Protein AF-A0A6C0EE94-F1 (afdb_monomer)

Structure (mmCIF, N/CA/C/O backbone):
data_AF-A0A6C0EE94-F1
#
_entry.id   AF-A0A6C0EE94-F1
#
loop_
_atom_site.group_PDB
_atom_site.id
_atom_site.type_symbol
_atom_site.label_atom_id
_atom_site.label_alt_id
_atom_site.label_comp_id
_atom_site.label_asym_id
_atom_site.label_entity_id
_atom_site.label_seq_id
_atom_site.pdbx_PDB_ins_code
_atom_site.Cartn_x
_atom_site.Cartn_y
_atom_site.Cartn_z
_atom_site.occupancy
_atom_site.B_iso_or_equiv
_atom_site.auth_seq_id
_atom_site.auth_comp_id
_atom_site.auth_asym_id
_atom_site.auth_atom_id
_atom_site.pdbx_PDB_model_num
ATOM 1 N N . MET A 1 1 ? 21.819 -26.960 -8.363 1.00 36.34 1 MET A N 1
ATOM 2 C CA . MET A 1 1 ? 22.201 -25.695 -7.695 1.00 36.34 1 MET A CA 1
ATOM 3 C C . MET A 1 1 ? 21.672 -24.605 -8.604 1.00 36.34 1 MET A C 1
ATOM 5 O O . MET A 1 1 ? 22.414 -24.118 -9.446 1.00 36.34 1 MET A O 1
ATOM 9 N N . ASP A 1 2 ? 20.388 -24.279 -8.490 1.00 32.62 2 ASP A N 1
ATOM 10 C CA . ASP A 1 2 ? 19.739 -23.416 -9.479 1.00 32.62 2 ASP A CA 1
ATOM 11 C C . ASP A 1 2 ? 19.512 -22.056 -8.829 1.00 32.62 2 ASP A C 1
ATOM 13 O O . ASP A 1 2 ? 18.562 -21.833 -8.085 1.00 32.62 2 ASP A O 1
ATOM 17 N N . LYS A 1 3 ? 20.504 -21.185 -9.023 1.00 36.00 3 LYS A N 1
ATOM 18 C CA . LYS A 1 3 ? 20.486 -19.787 -8.596 1.00 36.00 3 LYS A CA 1
ATOM 19 C C . LYS A 1 3 ? 19.398 -19.034 -9.372 1.00 36.00 3 LYS A C 1
ATOM 21 O O . LYS A 1 3 ? 19.446 -19.025 -10.595 1.00 36.00 3 LYS A O 1
ATOM 26 N N . ASN A 1 4 ? 18.496 -18.373 -8.642 1.00 41.59 4 ASN A N 1
ATOM 27 C CA . ASN A 1 4 ? 17.818 -17.114 -8.989 1.00 41.59 4 ASN A CA 1
ATOM 28 C C . ASN A 1 4 ? 17.565 -16.867 -10.491 1.00 41.59 4 ASN A C 1
ATOM 30 O O . ASN A 1 4 ? 18.260 -16.058 -11.103 1.00 41.59 4 ASN A O 1
ATOM 34 N N . ILE A 1 5 ? 16.570 -17.534 -11.083 1.00 46.50 5 ILE A N 1
ATOM 35 C CA . ILE A 1 5 ? 16.180 -17.277 -12.485 1.00 46.50 5 ILE A CA 1
ATOM 36 C C . ILE A 1 5 ? 15.261 -16.046 -12.606 1.00 46.50 5 ILE A C 1
ATOM 38 O O . ILE A 1 5 ? 15.169 -15.452 -13.677 1.00 46.50 5 ILE A O 1
ATOM 42 N N . TYR A 1 6 ? 14.663 -15.584 -11.507 1.00 49.03 6 TYR A N 1
ATOM 43 C CA . TYR A 1 6 ? 13.920 -14.329 -11.485 1.00 49.03 6 TYR A CA 1
ATOM 44 C C . TYR A 1 6 ? 14.776 -13.238 -10.849 1.00 49.03 6 TYR A C 1
ATOM 46 O O . TYR A 1 6 ? 15.299 -13.402 -9.744 1.00 49.03 6 TYR A O 1
ATOM 54 N N . ASN A 1 7 ? 14.924 -12.121 -11.563 1.00 63.25 7 ASN A N 1
ATOM 55 C CA . ASN A 1 7 ? 15.313 -10.854 -10.951 1.00 63.25 7 ASN A CA 1
ATOM 56 C C . ASN A 1 7 ? 14.389 -10.648 -9.738 1.00 63.25 7 ASN A C 1
ATOM 58 O O . ASN A 1 7 ? 13.209 -10.985 -9.835 1.00 63.25 7 ASN A O 1
ATOM 62 N N . ASP A 1 8 ? 14.893 -10.139 -8.617 1.00 71.62 8 ASP A N 1
ATOM 63 C CA . ASP A 1 8 ? 14.218 -10.137 -7.302 1.00 71.62 8 ASP A CA 1
ATOM 64 C C . ASP A 1 8 ? 12.895 -9.337 -7.212 1.00 71.62 8 ASP A C 1
ATOM 66 O O . ASP A 1 8 ? 12.410 -9.079 -6.111 1.00 71.62 8 ASP A O 1
ATOM 70 N N . GLY A 1 9 ? 12.339 -8.932 -8.361 1.00 79.19 9 GLY A N 1
ATOM 71 C CA . GLY A 1 9 ? 11.066 -8.245 -8.538 1.00 79.19 9 GLY A CA 1
ATOM 72 C C . GLY A 1 9 ? 11.046 -6.838 -7.951 1.00 79.19 9 GLY A C 1
ATOM 73 O O . GLY A 1 9 ? 10.003 -6.180 -7.978 1.00 79.19 9 GLY A O 1
ATOM 74 N N . ARG A 1 10 ? 12.177 -6.336 -7.443 1.00 89.31 10 ARG A N 1
ATOM 75 C CA . ARG A 1 10 ? 12.248 -5.036 -6.781 1.00 89.31 10 ARG A CA 1
ATOM 76 C C . ARG A 1 10 ? 12.236 -3.897 -7.791 1.00 89.31 10 ARG A C 1
ATOM 78 O O . ARG A 1 10 ? 12.960 -3.914 -8.785 1.00 89.31 10 ARG A O 1
ATOM 85 N N . LYS A 1 11 ? 11.437 -2.866 -7.497 1.00 86.94 11 LYS A N 1
ATOM 86 C CA . LYS A 1 11 ? 11.443 -1.608 -8.260 1.00 86.94 11 LYS A CA 1
ATOM 87 C C . LYS A 1 11 ? 12.706 -0.801 -7.941 1.00 86.94 11 LYS A C 1
ATOM 89 O O . LYS A 1 11 ? 13.341 -0.268 -8.842 1.00 86.94 11 LYS A O 1
ATOM 94 N N . ILE A 1 12 ? 13.117 -0.765 -6.672 1.00 91.56 12 ILE A N 1
ATOM 95 C CA . ILE A 1 12 ? 14.312 -0.053 -6.196 1.00 91.56 12 ILE A CA 1
ATOM 96 C C . ILE A 1 12 ? 15.198 -0.951 -5.313 1.00 91.56 12 ILE A C 1
ATOM 98 O O . ILE A 1 12 ? 14.714 -1.934 -4.750 1.00 91.56 12 ILE A O 1
ATOM 102 N N . PRO A 1 13 ? 16.500 -0.637 -5.150 1.00 91.69 13 PRO A N 1
ATOM 103 C CA . PRO A 1 13 ? 17.377 -1.384 -4.251 1.00 91.69 13 PRO A CA 1
ATOM 104 C C . PRO A 1 13 ? 16.856 -1.405 -2.807 1.00 91.69 13 PRO A C 1
ATOM 106 O O . PRO A 1 13 ? 16.398 -0.385 -2.292 1.00 91.69 13 PRO A O 1
ATOM 109 N N . SER A 1 14 ? 17.020 -2.538 -2.117 1.00 92.38 14 SER A N 1
ATOM 110 C CA . SER A 1 14 ? 16.501 -2.763 -0.755 1.00 92.38 14 SER A CA 1
ATOM 111 C C . SER A 1 14 ? 16.941 -1.719 0.279 1.00 92.38 14 SER A C 1
ATOM 113 O O . SER A 1 14 ? 16.203 -1.411 1.212 1.00 92.38 14 SER A O 1
ATOM 115 N N . CYS A 1 15 ? 18.120 -1.112 0.112 1.00 92.12 15 CYS A N 1
ATOM 116 C CA . CYS A 1 15 ? 18.618 -0.073 1.015 1.00 92.12 15 CYS A CA 1
ATOM 117 C C . CYS A 1 15 ? 17.820 1.245 0.956 1.00 92.12 15 CYS A C 1
ATOM 119 O O . CYS A 1 15 ? 17.883 2.030 1.911 1.00 92.12 15 CYS A O 1
ATOM 121 N N . TYR A 1 16 ? 17.077 1.478 -0.129 1.00 94.31 16 TYR A N 1
ATOM 122 C CA . TYR A 1 16 ? 16.203 2.636 -0.332 1.00 94.31 16 TYR A CA 1
ATOM 123 C C . TYR A 1 16 ? 14.718 2.305 -0.173 1.00 94.31 16 TYR A C 1
ATOM 125 O O . TYR A 1 16 ? 13.909 3.223 -0.136 1.00 94.31 16 TYR A O 1
ATOM 133 N N . GLU A 1 17 ? 14.379 1.024 -0.060 1.00 94.88 17 GLU A N 1
AT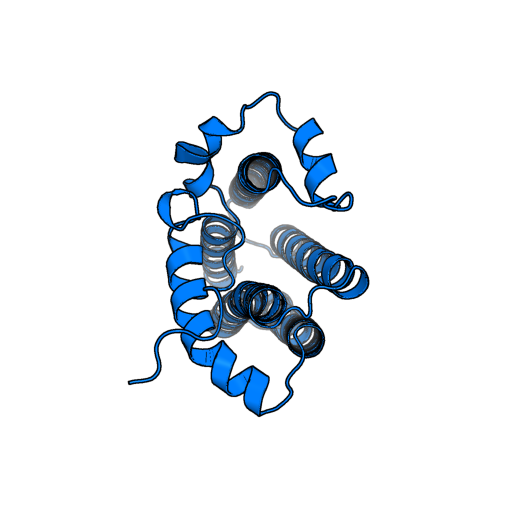OM 134 C CA . GLU A 1 17 ? 13.011 0.559 0.139 1.00 94.88 17 GLU A CA 1
ATOM 135 C C . GLU A 1 17 ? 12.569 0.729 1.598 1.00 94.88 17 GLU A C 1
ATOM 137 O O . GLU A 1 17 ? 13.398 0.741 2.524 1.00 94.88 17 GLU A O 1
ATOM 142 N N . ASN A 1 18 ? 11.261 0.852 1.817 1.00 96.56 18 ASN A N 1
ATOM 143 C CA . ASN A 1 18 ? 10.702 0.868 3.161 1.00 96.56 18 ASN A CA 1
ATOM 144 C C . ASN A 1 18 ? 11.092 -0.420 3.929 1.00 96.56 18 ASN A C 1
ATOM 146 O O . ASN A 1 18 ? 11.116 -1.513 3.356 1.00 96.56 18 ASN A O 1
ATOM 150 N N . PRO A 1 19 ? 11.430 -0.340 5.230 1.00 95.69 19 PRO A N 1
ATOM 151 C CA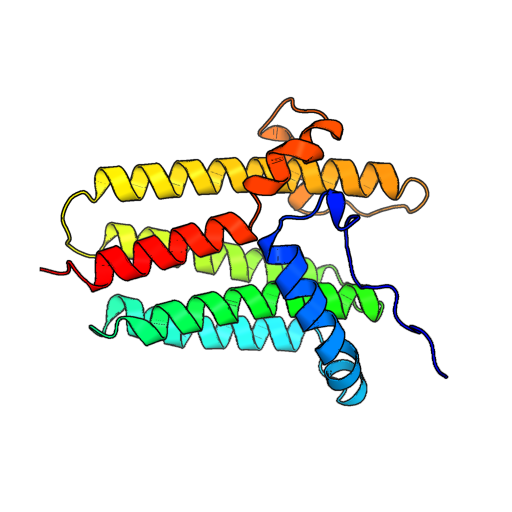 . PRO A 1 19 ? 11.822 -1.521 6.003 1.00 95.69 19 PRO A CA 1
ATOM 152 C C . PRO A 1 19 ? 10.757 -2.622 6.073 1.00 95.69 19 PRO A C 1
ATOM 154 O O . PRO A 1 19 ? 11.111 -3.798 6.092 1.00 95.69 19 PRO A O 1
ATOM 157 N N . ILE A 1 20 ? 9.475 -2.258 6.116 1.00 95.81 20 ILE A N 1
ATOM 158 C CA . ILE A 1 20 ? 8.363 -3.214 6.161 1.00 95.81 20 ILE A CA 1
ATOM 159 C C . ILE A 1 20 ? 8.205 -3.858 4.784 1.00 95.81 20 ILE A C 1
ATOM 161 O O . ILE A 1 20 ? 8.171 -5.083 4.687 1.00 95.81 20 ILE A O 1
ATOM 165 N N . ASP A 1 21 ? 8.249 -3.057 3.722 1.00 95.38 21 ASP A N 1
ATOM 166 C CA . ASP A 1 21 ? 8.104 -3.540 2.342 1.00 95.38 21 ASP A CA 1
ATOM 167 C C . ASP A 1 21 ? 9.251 -4.477 1.973 1.00 95.38 21 ASP A C 1
ATOM 169 O O . ASP A 1 21 ? 9.037 -5.507 1.342 1.00 95.38 21 ASP A O 1
ATOM 173 N N . ASN A 1 22 ? 10.464 -4.215 2.469 1.00 94.62 22 ASN A N 1
ATOM 174 C CA . ASN A 1 22 ? 11.590 -5.140 2.350 1.00 94.62 22 ASN A CA 1
ATOM 175 C C . ASN A 1 22 ? 11.258 -6.549 2.859 1.00 94.62 22 ASN A C 1
ATOM 177 O O . ASN A 1 22 ? 11.539 -7.524 2.161 1.00 94.62 22 ASN A O 1
ATOM 181 N N . ILE A 1 23 ? 10.656 -6.650 4.045 1.00 94.50 23 ILE A N 1
ATOM 182 C CA . ILE A 1 23 ? 10.275 -7.930 4.656 1.00 94.50 23 ILE A CA 1
ATOM 183 C C . ILE A 1 23 ? 9.174 -8.601 3.822 1.00 94.50 23 ILE A C 1
ATOM 185 O O . ILE A 1 23 ? 9.248 -9.801 3.540 1.00 94.50 23 ILE A O 1
ATOM 189 N N . LEU A 1 24 ? 8.167 -7.835 3.393 1.00 94.94 24 LEU A N 1
ATOM 190 C CA . LEU A 1 24 ? 7.046 -8.354 2.606 1.00 94.94 24 LEU A CA 1
ATOM 191 C C . LEU A 1 24 ? 7.478 -8.813 1.210 1.00 94.94 24 LEU A C 1
ATOM 193 O O . LEU A 1 24 ? 7.022 -9.857 0.745 1.00 94.94 24 LEU A O 1
ATOM 197 N N . ILE A 1 25 ? 8.394 -8.100 0.556 1.00 93.19 25 ILE A N 1
ATOM 198 C CA . ILE A 1 25 ? 8.958 -8.472 -0.747 1.00 93.19 25 ILE A CA 1
ATOM 199 C C . ILE A 1 25 ? 9.808 -9.739 -0.623 1.00 93.19 25 ILE A C 1
ATOM 201 O O . ILE A 1 25 ? 9.696 -10.637 -1.454 1.00 93.19 25 ILE A O 1
ATOM 205 N N . GLU A 1 26 ? 10.624 -9.874 0.424 1.00 92.00 26 GLU A N 1
ATOM 206 C CA . GLU A 1 26 ? 11.382 -11.109 0.669 1.00 92.00 26 GLU A CA 1
ATOM 207 C C . GLU A 1 26 ? 10.468 -12.322 0.850 1.00 92.00 26 GLU A C 1
ATOM 209 O O . GLU A 1 26 ? 10.764 -13.412 0.352 1.00 92.00 26 GLU A O 1
ATOM 214 N N . PHE A 1 27 ? 9.338 -12.140 1.531 1.00 91.62 27 PHE A N 1
ATOM 215 C CA . PHE A 1 27 ? 8.329 -13.183 1.649 1.00 91.62 27 PHE A CA 1
ATOM 216 C C . PHE A 1 27 ? 7.614 -13.441 0.311 1.00 91.62 27 PHE A C 1
ATOM 218 O O . PHE A 1 27 ? 7.454 -14.596 -0.087 1.00 91.62 27 PHE A O 1
ATOM 225 N N . SER A 1 28 ? 7.276 -12.388 -0.436 1.00 91.69 28 SER A N 1
ATOM 226 C CA . SER A 1 28 ? 6.647 -12.468 -1.763 1.00 91.69 28 SER A CA 1
ATOM 227 C C . SER A 1 28 ? 7.515 -13.208 -2.779 1.00 91.69 28 SER A C 1
ATOM 229 O O . SER A 1 28 ? 7.019 -14.035 -3.547 1.00 91.69 28 SER A O 1
ATOM 231 N N . ASN A 1 29 ? 8.830 -12.997 -2.739 1.00 89.69 29 ASN A N 1
ATOM 232 C CA . ASN A 1 29 ? 9.794 -13.688 -3.590 1.00 89.69 29 ASN A CA 1
ATOM 233 C C . ASN A 1 29 ? 9.756 -15.209 -3.397 1.00 89.69 29 ASN A C 1
ATOM 235 O O . ASN A 1 29 ? 9.834 -15.952 -4.371 1.00 89.69 29 ASN A O 1
ATOM 239 N N . LYS A 1 30 ? 9.533 -15.693 -2.168 1.00 90.12 30 LYS A N 1
ATOM 240 C CA . LYS A 1 30 ? 9.387 -17.136 -1.899 1.00 90.12 30 LYS A CA 1
ATOM 241 C C . LYS A 1 30 ? 8.118 -17.728 -2.516 1.00 90.12 30 LYS A C 1
ATOM 243 O O . LYS A 1 30 ? 8.098 -18.909 -2.849 1.00 90.12 30 LYS A O 1
ATOM 248 N N . LEU A 1 31 ? 7.062 -16.926 -2.655 1.00 91.19 31 LEU A N 1
ATOM 249 C CA . LEU A 1 31 ? 5.784 -17.354 -3.232 1.00 91.19 31 LEU A CA 1
ATOM 250 C C . LEU A 1 31 ? 5.736 -17.203 -4.753 1.00 91.19 31 LEU A C 1
ATOM 252 O O . LEU A 1 31 ? 4.991 -17.926 -5.409 1.00 91.19 31 LEU A O 1
ATOM 256 N N . THR A 1 32 ? 6.538 -16.304 -5.317 1.00 89.25 32 THR A N 1
ATOM 257 C CA . THR A 1 32 ? 6.525 -15.948 -6.744 1.00 89.25 32 THR A CA 1
ATOM 258 C C . THR A 1 32 ? 6.676 -17.179 -7.645 1.00 89.25 32 THR A C 1
ATOM 260 O O . THR A 1 32 ? 5.850 -17.393 -8.531 1.00 89.25 32 THR A O 1
ATOM 263 N N . ASP A 1 33 ? 7.641 -18.058 -7.356 1.00 87.56 33 ASP A N 1
ATOM 264 C CA . ASP A 1 33 ? 7.848 -19.306 -8.104 1.00 87.56 33 ASP A CA 1
ATOM 265 C C . ASP A 1 33 ? 6.618 -20.217 -8.088 1.00 87.56 33 ASP A C 1
ATOM 267 O O . ASP A 1 33 ? 6.263 -20.825 -9.101 1.00 87.56 33 ASP A O 1
ATOM 271 N N . PHE A 1 34 ? 5.980 -20.343 -6.924 1.00 91.94 34 PHE A N 1
ATOM 272 C CA . PHE A 1 34 ? 4.788 -21.164 -6.760 1.00 91.94 34 PHE A CA 1
ATOM 273 C C . PHE A 1 34 ? 3.617 -20.582 -7.556 1.00 91.94 34 PHE A C 1
ATOM 275 O O . PHE A 1 34 ? 2.950 -21.314 -8.286 1.00 91.94 34 PHE A O 1
ATOM 282 N N . LEU A 1 35 ? 3.390 -19.272 -7.468 1.00 93.75 35 LEU A N 1
ATOM 283 C CA . LEU A 1 35 ? 2.302 -18.589 -8.170 1.00 93.75 35 LEU A CA 1
ATOM 284 C C . LEU A 1 35 ? 2.478 -18.673 -9.688 1.00 93.75 35 LEU A C 1
ATOM 286 O O . LEU A 1 35 ? 1.545 -19.057 -10.396 1.00 93.75 35 LEU A O 1
ATOM 290 N N . TYR A 1 36 ? 3.692 -18.415 -10.174 1.00 91.81 36 TYR A N 1
ATOM 291 C CA . TYR A 1 36 ? 4.011 -18.475 -11.596 1.00 91.81 36 TYR A CA 1
ATOM 292 C C . TYR A 1 36 ? 3.848 -19.891 -12.166 1.00 91.81 36 TYR A C 1
ATOM 294 O O . TYR A 1 36 ? 3.203 -20.072 -13.200 1.00 91.81 36 TYR A O 1
ATOM 302 N N . LYS A 1 37 ? 4.341 -20.925 -11.464 1.00 92.38 37 LYS A N 1
ATOM 303 C CA . LYS A 1 37 ? 4.161 -22.336 -11.870 1.00 92.38 37 LYS A CA 1
ATOM 304 C C . LYS A 1 37 ? 2.689 -22.739 -11.960 1.00 92.38 37 LYS A C 1
ATOM 306 O 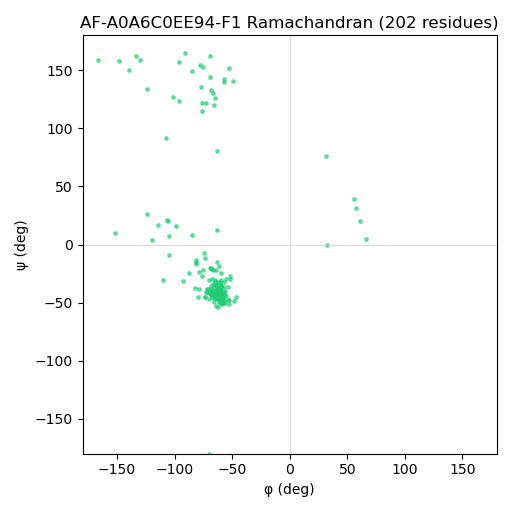O . LYS A 1 37 ? 2.322 -23.504 -12.849 1.00 92.38 37 LYS A O 1
ATOM 311 N N . ASN A 1 38 ? 1.849 -22.200 -11.078 1.00 95.06 38 ASN A N 1
ATOM 312 C CA . ASN A 1 38 ? 0.403 -22.424 -11.086 1.00 95.06 38 ASN A CA 1
ATOM 313 C C . ASN A 1 38 ? -0.361 -21.479 -12.032 1.00 95.06 38 ASN A C 1
ATOM 315 O O . ASN A 1 38 ? -1.589 -21.495 -12.037 1.00 95.06 38 ASN A O 1
ATOM 319 N N . LYS A 1 39 ? 0.340 -20.683 -12.856 1.00 93.81 39 LYS A N 1
ATOM 320 C CA . LYS A 1 39 ? -0.240 -19.740 -13.828 1.00 93.81 39 LYS A CA 1
ATOM 321 C C . LYS A 1 39 ? -1.179 -18.707 -13.191 1.00 93.81 39 LYS A C 1
ATOM 323 O O . LYS A 1 39 ? -2.128 -18.252 -13.827 1.00 93.81 39 LYS A O 1
ATOM 328 N N . ILE A 1 40 ? -0.913 -18.331 -11.942 1.00 94.69 40 ILE A N 1
ATOM 329 C CA . ILE A 1 40 ? -1.626 -17.243 -11.271 1.00 94.69 40 ILE A CA 1
ATOM 330 C C . ILE A 1 40 ? -1.078 -15.926 -11.821 1.00 94.69 40 ILE A C 1
ATOM 332 O O . ILE A 1 40 ? 0.121 -15.682 -11.751 1.00 94.69 40 ILE A O 1
ATOM 336 N N . SER A 1 41 ? -1.948 -15.090 -12.387 1.00 94.88 41 SER A N 1
ATOM 337 C CA . SER A 1 41 ? -1.569 -13.768 -12.900 1.00 94.88 41 SER A CA 1
ATOM 338 C C . SER A 1 41 ? -1.568 -12.703 -11.793 1.00 94.88 41 SER A C 1
ATOM 340 O O . SER A 1 41 ? -2.447 -12.773 -10.931 1.00 94.88 41 SER A O 1
ATOM 342 N N . PRO A 1 42 ? -0.719 -11.662 -11.871 1.00 94.56 42 PRO A N 1
ATOM 343 C CA . PRO A 1 42 ? -0.758 -10.499 -10.981 1.00 94.56 42 PRO A CA 1
ATOM 344 C C . PRO A 1 42 ? -2.160 -9.900 -10.835 1.00 94.56 42 PRO A C 1
ATOM 346 O O . PRO A 1 42 ? -2.673 -9.802 -9.730 1.00 94.56 42 PRO A O 1
ATOM 349 N N . ASN A 1 43 ? -2.855 -9.662 -11.952 1.00 95.50 43 ASN A N 1
ATOM 350 C CA . ASN A 1 43 ? -4.206 -9.088 -11.940 1.00 95.50 43 ASN A CA 1
ATOM 351 C C . ASN A 1 43 ? -5.221 -9.944 -11.161 1.00 95.50 43 ASN A C 1
ATOM 353 O O . ASN A 1 43 ? -6.162 -9.412 -10.581 1.00 95.50 43 ASN A O 1
ATOM 357 N N . LEU A 1 44 ? -5.049 -11.273 -11.131 1.00 96.06 44 LEU A N 1
ATOM 358 C CA . LEU A 1 44 ? -5.913 -12.153 -10.337 1.00 96.06 44 LEU A CA 1
ATOM 359 C C . LEU A 1 44 ? -5.689 -11.924 -8.839 1.00 96.06 44 LEU A C 1
ATOM 361 O O . LEU A 1 44 ? -6.650 -11.932 -8.077 1.00 96.06 44 LEU A O 1
ATOM 365 N N . ILE A 1 45 ? -4.444 -11.691 -8.421 1.00 96.62 45 ILE A N 1
ATOM 366 C CA . ILE A 1 45 ? -4.115 -11.349 -7.036 1.00 96.62 45 ILE A CA 1
ATOM 367 C C . ILE A 1 45 ? -4.759 -10.002 -6.679 1.00 96.62 45 ILE A C 1
ATOM 369 O O . ILE A 1 45 ? -5.467 -9.936 -5.676 1.00 96.62 45 ILE A O 1
ATOM 373 N N . THR A 1 46 ? -4.651 -8.984 -7.536 1.00 95.31 46 THR A N 1
ATOM 374 C CA . THR A 1 46 ? -5.309 -7.680 -7.333 1.00 95.31 46 THR A CA 1
ATOM 375 C C . THR A 1 46 ? -6.841 -7.801 -7.266 1.00 95.31 46 THR A C 1
ATOM 377 O O . THR A 1 46 ? -7.492 -7.189 -6.419 1.00 95.31 46 THR A O 1
ATOM 380 N N . ILE A 1 47 ? -7.460 -8.660 -8.087 1.00 96.25 47 ILE A N 1
ATOM 381 C CA . ILE A 1 47 ? -8.908 -8.936 -8.018 1.00 96.25 47 ILE A CA 1
ATOM 382 C C . ILE A 1 47 ? -9.284 -9.630 -6.702 1.00 96.25 47 ILE A C 1
ATOM 384 O O . ILE A 1 47 ? -10.267 -9.256 -6.063 1.00 96.25 47 ILE A O 1
ATOM 388 N N . LEU A 1 48 ? -8.514 -10.629 -6.263 1.00 96.94 48 LEU A N 1
ATOM 389 C CA . LEU A 1 48 ? -8.746 -11.296 -4.978 1.00 96.94 48 LEU A CA 1
ATOM 390 C C . LEU A 1 48 ? -8.582 -10.321 -3.802 1.00 96.94 48 LEU A C 1
ATOM 392 O O . LEU A 1 48 ? -9.343 -10.397 -2.838 1.00 96.94 48 LEU A O 1
ATOM 396 N N . ARG A 1 49 ? -7.648 -9.372 -3.910 1.00 94.94 49 ARG A N 1
ATOM 397 C CA . ARG A 1 49 ? -7.447 -8.266 -2.965 1.00 94.94 49 ARG A CA 1
ATOM 398 C C . ARG A 1 49 ? -8.682 -7.355 -2.901 1.00 94.94 49 ARG A C 1
ATOM 400 O O . ARG A 1 49 ? -9.143 -7.026 -1.807 1.00 94.94 49 ARG A O 1
ATOM 407 N N . LEU A 1 50 ? -9.294 -7.034 -4.043 1.00 96.25 50 LEU A N 1
ATOM 408 C CA . LEU A 1 50 ? -10.573 -6.311 -4.101 1.00 96.25 50 LEU A CA 1
ATOM 409 C C . LEU A 1 50 ? -11.740 -7.110 -3.502 1.00 96.25 50 LEU A C 1
ATOM 411 O O . LEU A 1 50 ? -12.617 -6.540 -2.868 1.00 96.25 50 LEU A O 1
ATOM 415 N N . VAL A 1 51 ? -11.771 -8.432 -3.645 1.00 97.50 51 VAL A N 1
ATOM 416 C CA . VAL A 1 51 ? -12.792 -9.255 -2.973 1.00 97.50 51 VAL A CA 1
ATOM 417 C C . VAL A 1 51 ? -12.573 -9.263 -1.457 1.00 97.50 51 VAL A C 1
ATOM 419 O O . VAL A 1 51 ? -13.527 -9.122 -0.688 1.00 97.50 51 VAL A O 1
ATOM 422 N N . LEU A 1 52 ? -11.318 -9.376 -1.009 1.00 97.62 52 LEU A N 1
ATOM 423 C CA . LEU A 1 52 ? -10.952 -9.319 0.405 1.00 97.62 52 LEU A CA 1
ATOM 424 C C . LEU A 1 52 ? -11.413 -8.006 1.050 1.00 97.62 52 LEU A C 1
ATOM 426 O O . LEU A 1 52 ? -11.949 -8.035 2.163 1.00 97.62 52 LEU A O 1
ATOM 430 N N . ILE A 1 53 ? -11.289 -6.875 0.346 1.00 96.19 53 ILE A N 1
ATOM 431 C CA . ILE A 1 53 ? -11.716 -5.588 0.898 1.00 96.19 53 ILE A CA 1
ATOM 432 C C . ILE A 1 53 ? -13.214 -5.557 1.226 1.00 96.19 53 ILE A C 1
ATOM 434 O O . ILE A 1 53 ? -13.596 -4.956 2.226 1.00 96.19 53 ILE A O 1
ATOM 438 N N . CYS A 1 54 ? -14.074 -6.262 0.481 1.00 97.31 54 CYS A N 1
ATOM 439 C CA . CYS A 1 54 ? -15.505 -6.329 0.785 1.00 97.31 54 CYS A CA 1
ATOM 440 C C . CYS A 1 54 ? -15.756 -6.965 2.160 1.00 97.31 54 CYS A C 1
ATOM 442 O O . CYS A 1 54 ? -16.617 -6.510 2.918 1.00 97.31 54 CYS A O 1
ATOM 444 N N . PHE A 1 55 ? -14.976 -7.987 2.519 1.00 97.56 55 PHE A N 1
ATOM 445 C CA . PHE A 1 55 ? -15.053 -8.612 3.838 1.00 97.56 55 PHE A CA 1
ATOM 446 C C . PHE A 1 55 ? -14.480 -7.712 4.935 1.00 97.56 55 PHE A C 1
ATOM 448 O O . PHE A 1 55 ? -15.059 -7.647 6.021 1.00 97.56 55 PHE A O 1
ATOM 455 N N . VAL A 1 56 ? -13.389 -6.993 4.651 1.00 97.62 56 VAL A N 1
ATOM 456 C CA . VAL A 1 56 ? -12.810 -6.004 5.575 1.00 97.62 56 VAL A CA 1
ATOM 457 C C . VAL A 1 56 ? -13.810 -4.881 5.850 1.00 97.62 56 VAL A C 1
ATOM 459 O O . VAL A 1 56 ? -14.082 -4.598 7.012 1.00 97.62 56 VAL A O 1
ATOM 462 N N . ILE A 1 57 ? -14.446 -4.321 4.816 1.00 97.25 57 ILE A N 1
ATOM 463 C CA . ILE A 1 57 ? -15.515 -3.315 4.935 1.00 97.25 57 ILE A CA 1
ATOM 464 C C . ILE A 1 57 ? -16.648 -3.847 5.807 1.00 97.25 57 ILE A C 1
ATOM 466 O O . ILE A 1 57 ? -17.060 -3.189 6.762 1.00 97.25 57 ILE A O 1
ATOM 470 N N . ARG A 1 58 ? -17.135 -5.062 5.524 1.00 96.94 58 ARG A N 1
ATOM 471 C CA . ARG A 1 58 ? -18.200 -5.666 6.329 1.00 96.94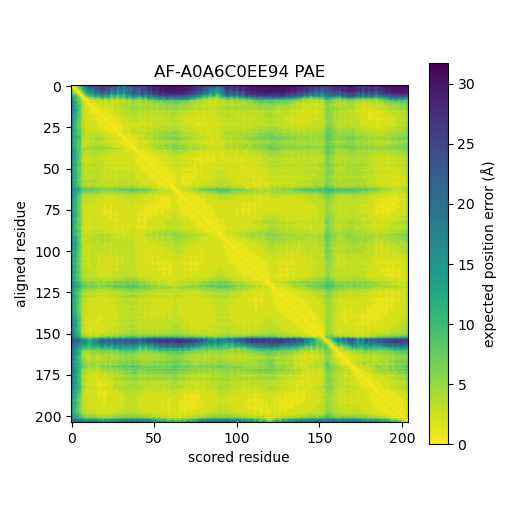 58 ARG A CA 1
ATOM 472 C C . ARG A 1 58 ? -17.811 -5.716 7.808 1.00 96.94 58 ARG A C 1
ATOM 474 O O . ARG A 1 58 ? -18.624 -5.373 8.660 1.00 96.94 58 ARG A O 1
ATOM 481 N N . SER A 1 59 ? -16.582 -6.124 8.111 1.00 95.94 59 SER A N 1
ATOM 482 C CA . SER A 1 59 ? -16.113 -6.222 9.492 1.00 95.94 59 SER A CA 1
ATOM 483 C C . SER A 1 59 ? -15.884 -4.863 10.154 1.00 95.94 59 SER A C 1
ATOM 485 O O . SER A 1 59 ? -16.202 -4.704 11.322 1.00 95.94 59 SER A O 1
ATOM 487 N N . LEU A 1 60 ? -15.357 -3.875 9.430 1.00 96.25 60 LEU A N 1
ATOM 488 C CA . LEU A 1 60 ? -15.129 -2.532 9.966 1.00 96.25 60 LEU A CA 1
ATOM 489 C C . LEU A 1 60 ? -16.448 -1.848 10.350 1.00 96.25 60 LEU A C 1
ATOM 491 O O . LEU A 1 60 ? -16.564 -1.248 11.417 1.00 96.25 60 LEU A O 1
ATOM 495 N N . PHE A 1 61 ? -17.459 -1.926 9.485 1.00 95.75 61 PHE A N 1
ATOM 496 C CA . PHE A 1 61 ? -18.682 -1.142 9.660 1.00 95.75 61 PHE A CA 1
ATOM 497 C C . PHE A 1 61 ? -19.780 -1.875 10.430 1.00 95.75 61 PHE A C 1
ATOM 499 O O . PHE A 1 61 ? -20.527 -1.223 11.157 1.00 95.75 61 PHE A O 1
ATOM 506 N N . TYR A 1 62 ? -19.860 -3.203 10.317 1.00 94.69 62 TYR A N 1
ATOM 507 C CA . TYR A 1 62 ? -21.018 -3.972 10.786 1.00 94.69 62 TYR A CA 1
ATOM 508 C C . TYR A 1 62 ? -20.694 -5.015 11.861 1.00 94.69 62 TYR A C 1
ATOM 510 O O . TYR A 1 62 ? -21.586 -5.762 12.258 1.00 94.69 62 TYR A O 1
ATOM 518 N N . THR A 1 63 ? -19.449 -5.100 12.336 1.00 91.12 63 THR A N 1
ATOM 519 C CA . THR A 1 63 ? -19.086 -5.976 13.458 1.00 91.12 63 THR A CA 1
ATOM 520 C C . THR A 1 63 ? -18.221 -5.240 14.480 1.00 91.12 63 THR A C 1
ATOM 522 O O . THR A 1 63 ? -17.624 -4.206 14.180 1.00 91.12 63 THR A O 1
ATOM 525 N N . ASN A 1 64 ? -18.139 -5.808 15.685 1.00 87.50 64 ASN A N 1
ATOM 526 C CA . ASN A 1 64 ? -17.253 -5.347 16.762 1.00 87.50 64 ASN A CA 1
ATOM 527 C C . ASN A 1 64 ? -15.962 -6.190 16.828 1.00 87.50 64 ASN A C 1
ATOM 529 O O . ASN A 1 64 ? -15.262 -6.210 17.836 1.00 87.50 64 ASN A O 1
ATOM 533 N N . GLU A 1 65 ? -15.670 -6.944 15.764 1.00 91.81 65 GLU A N 1
ATOM 534 C CA . GLU A 1 65 ? -14.481 -7.79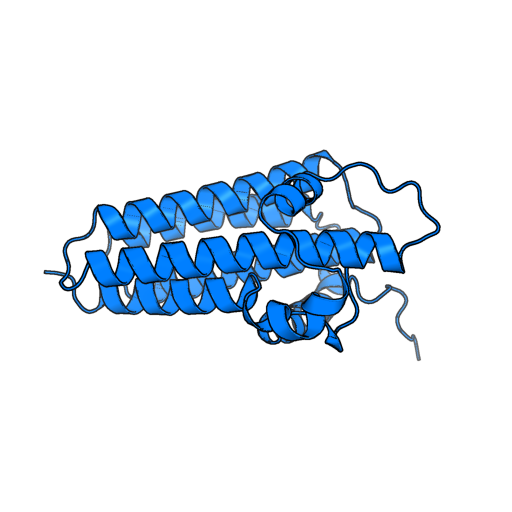0 15.681 1.00 91.81 65 GLU A CA 1
ATOM 535 C C . GLU A 1 65 ? -13.239 -6.918 15.487 1.00 91.81 65 GLU A C 1
ATOM 537 O O . GLU A 1 65 ? -13.126 -6.173 14.509 1.00 91.81 65 GLU A O 1
ATOM 542 N N . VAL A 1 66 ? -12.279 -7.038 16.404 1.00 92.69 66 VAL A N 1
ATOM 543 C CA . VAL A 1 66 ? -11.034 -6.257 16.364 1.00 92.69 66 VAL A CA 1
ATOM 544 C C . VAL A 1 66 ? -10.045 -6.858 15.363 1.00 92.69 66 VAL A C 1
ATOM 546 O O . VAL A 1 66 ? -9.448 -6.144 14.562 1.00 92.69 66 VAL A O 1
ATOM 549 N N . TRP A 1 67 ? -9.873 -8.182 15.382 1.00 95.75 67 TRP A N 1
ATOM 550 C CA . TRP A 1 67 ? -8.755 -8.840 14.701 1.00 95.75 67 TRP A CA 1
ATOM 551 C C . TRP A 1 67 ? -8.973 -9.063 13.209 1.00 95.75 67 TRP A C 1
ATOM 553 O O . TRP A 1 67 ? -8.034 -8.913 12.432 1.00 95.75 67 TRP A O 1
ATOM 563 N N . PHE A 1 68 ? -10.196 -9.395 12.792 1.00 96.81 68 PHE A N 1
ATOM 564 C CA . PHE A 1 68 ? -10.490 -9.651 11.383 1.00 96.81 68 PHE A CA 1
ATOM 565 C C . PHE A 1 68 ? -10.160 -8.464 10.458 1.00 96.81 68 PHE A C 1
ATOM 567 O O . PHE A 1 68 ? -9.454 -8.690 9.474 1.00 96.81 68 PHE A O 1
ATOM 574 N N . PRO A 1 69 ? -10.591 -7.212 10.729 1.00 97.00 69 PRO A N 1
ATOM 575 C CA . PRO A 1 69 ? -10.258 -6.099 9.845 1.00 97.00 69 PRO A CA 1
ATOM 576 C C . PRO A 1 69 ? -8.759 -5.783 9.861 1.00 97.00 69 PRO A C 1
ATOM 578 O O . PRO A 1 69 ? -8.212 -5.466 8.815 1.00 97.00 69 PRO A O 1
ATOM 581 N N . ILE A 1 70 ? -8.069 -5.947 10.996 1.00 98.00 70 ILE A N 1
ATOM 582 C CA . ILE A 1 70 ? -6.613 -5.746 11.095 1.00 98.00 70 ILE A CA 1
ATOM 583 C C . ILE A 1 70 ? -5.863 -6.763 10.226 1.00 98.00 70 ILE A C 1
ATOM 585 O O . ILE A 1 70 ? -5.044 -6.390 9.388 1.00 98.00 70 ILE A O 1
ATOM 589 N N . ILE A 1 71 ? -6.154 -8.055 10.401 1.00 98.12 71 ILE A N 1
ATOM 590 C CA . ILE A 1 71 ? -5.504 -9.131 9.644 1.00 98.12 71 ILE A CA 1
ATOM 591 C C . ILE A 1 71 ? -5.857 -9.014 8.159 1.00 98.12 71 ILE A C 1
ATOM 593 O O . ILE A 1 71 ? -4.979 -9.135 7.311 1.00 98.12 71 ILE A O 1
ATOM 597 N N . GLY A 1 72 ? -7.120 -8.731 7.837 1.00 98.06 72 GLY A N 1
ATOM 598 C CA . GLY A 1 72 ? -7.573 -8.541 6.462 1.00 98.06 72 GLY A CA 1
ATOM 599 C C . GLY A 1 72 ? -6.886 -7.361 5.773 1.00 98.06 72 GLY A C 1
ATOM 600 O O . GLY A 1 72 ? -6.422 -7.513 4.650 1.00 98.06 72 GLY A O 1
ATOM 601 N N . SER A 1 73 ? -6.741 -6.222 6.453 1.00 98.19 73 SER A N 1
ATOM 602 C CA . SER A 1 73 ? -5.990 -5.058 5.964 1.00 98.19 73 SER A CA 1
ATOM 603 C C . SER A 1 73 ? -4.502 -5.349 5.762 1.00 98.19 73 SER A C 1
ATOM 605 O O . SER A 1 73 ? -3.913 -4.909 4.777 1.00 98.19 73 SER A O 1
ATOM 607 N N . PHE A 1 74 ? -3.884 -6.120 6.659 1.00 98.25 74 PHE A N 1
ATOM 608 C CA . PHE A 1 74 ? -2.497 -6.547 6.489 1.00 98.25 74 PHE A CA 1
ATOM 609 C C . PHE A 1 74 ? -2.331 -7.487 5.286 1.00 98.25 74 PHE A C 1
ATOM 611 O O . PHE A 1 74 ? -1.415 -7.306 4.490 1.00 98.25 74 PHE A O 1
ATOM 618 N N . ILE A 1 75 ? -3.232 -8.463 5.117 1.00 98.06 75 ILE A N 1
ATOM 619 C CA . ILE A 1 75 ? -3.220 -9.371 3.960 1.00 98.06 75 ILE A CA 1
ATOM 620 C C . ILE A 1 75 ? -3.477 -8.596 2.665 1.00 98.06 75 ILE A C 1
ATOM 622 O O . ILE A 1 75 ? -2.792 -8.852 1.682 1.00 98.06 75 ILE A O 1
ATOM 626 N N . PHE A 1 76 ? -4.406 -7.634 2.667 1.00 97.62 76 PHE A N 1
ATOM 627 C CA . PHE A 1 76 ? -4.650 -6.739 1.534 1.00 97.62 76 PHE A CA 1
ATOM 628 C C . PHE A 1 76 ? -3.343 -6.078 1.086 1.00 97.62 76 PHE A C 1
ATOM 630 O O . PHE A 1 76 ? -2.968 -6.192 -0.076 1.00 97.62 76 PHE A O 1
ATOM 637 N N . TYR A 1 77 ? -2.608 -5.478 2.023 1.00 97.88 77 TYR A N 1
ATOM 638 C CA . TYR A 1 77 ? -1.342 -4.815 1.725 1.00 97.88 77 TYR A CA 1
ATOM 639 C C . TYR A 1 77 ? -0.229 -5.786 1.309 1.00 97.88 77 TYR A C 1
ATOM 641 O O . TYR A 1 77 ? 0.588 -5.507 0.438 1.00 97.88 77 TYR A O 1
ATOM 649 N N . PHE A 1 78 ? -0.200 -6.977 1.900 1.00 97.44 78 PHE A N 1
ATOM 650 C CA . PHE A 1 78 ? 0.733 -8.008 1.473 1.00 97.44 78 PHE A CA 1
ATOM 651 C C . PHE A 1 78 ? 0.479 -8.456 0.022 1.00 97.44 78 PHE A C 1
ATOM 653 O O . PHE A 1 78 ? 1.428 -8.679 -0.728 1.00 97.44 78 PHE A O 1
ATOM 660 N N . MET A 1 79 ? -0.789 -8.577 -0.383 1.00 97.06 79 MET A N 1
ATOM 661 C CA . MET A 1 79 ? -1.165 -8.950 -1.749 1.00 97.06 79 MET A CA 1
ATOM 662 C C . MET A 1 79 ? -0.747 -7.898 -2.783 1.00 97.06 79 MET A C 1
ATOM 664 O O . MET A 1 79 ? -0.410 -8.290 -3.894 1.00 97.06 79 MET A O 1
ATOM 668 N N . ASP A 1 80 ? -0.705 -6.623 -2.397 1.00 95.38 80 ASP A N 1
ATOM 669 C CA . ASP A 1 80 ? -0.158 -5.510 -3.188 1.00 95.38 80 ASP A CA 1
ATOM 670 C C . ASP A 1 80 ? 1.361 -5.606 -3.399 1.00 95.38 80 ASP A C 1
ATOM 672 O O . ASP A 1 80 ? 1.890 -5.520 -4.507 1.00 95.38 80 ASP A O 1
ATOM 676 N N . CYS A 1 81 ? 2.106 -5.948 -2.348 1.00 95.06 81 CYS A N 1
ATOM 677 C CA . CYS A 1 81 ? 3.526 -6.252 -2.523 1.00 95.06 81 CYS A CA 1
ATOM 678 C C . CYS A 1 81 ? 3.730 -7.465 -3.452 1.00 95.06 81 CYS A C 1
ATOM 680 O O . CYS A 1 81 ? 4.674 -7.505 -4.247 1.00 95.06 81 CYS A O 1
ATOM 682 N N . LEU A 1 82 ? 2.855 -8.467 -3.337 1.00 95.50 82 LEU A N 1
ATOM 683 C CA . LEU A 1 82 ? 2.958 -9.737 -4.041 1.00 95.50 82 LEU A CA 1
ATOM 684 C C . LEU A 1 82 ? 2.624 -9.629 -5.531 1.00 95.50 82 LEU A C 1
ATOM 686 O O . LEU A 1 82 ? 3.355 -10.206 -6.338 1.00 95.50 82 LEU A O 1
ATOM 690 N N . ASP A 1 83 ? 1.549 -8.934 -5.910 1.00 94.75 83 ASP A N 1
ATOM 691 C CA . ASP A 1 83 ? 1.141 -8.801 -7.311 1.00 94.75 83 ASP A CA 1
ATOM 692 C C . ASP A 1 83 ? 2.140 -7.960 -8.112 1.00 94.75 83 ASP A C 1
ATOM 694 O O . ASP A 1 83 ? 2.595 -8.408 -9.169 1.00 94.75 83 ASP A O 1
ATOM 698 N N . GLY A 1 84 ? 2.610 -6.841 -7.561 1.00 93.06 84 GLY A N 1
ATOM 699 C CA . GLY A 1 84 ? 3.656 -6.021 -8.153 1.00 93.06 84 GLY A CA 1
ATOM 700 C C . GLY A 1 84 ? 4.976 -6.782 -8.280 1.00 93.06 84 GLY A C 1
ATOM 701 O O . GLY A 1 84 ? 5.637 -6.720 -9.322 1.00 93.06 84 GLY A O 1
ATOM 702 N N . ASN A 1 85 ? 5.365 -7.540 -7.248 1.00 92.94 85 ASN A N 1
ATOM 703 C CA . ASN A 1 85 ? 6.572 -8.365 -7.294 1.00 92.94 85 ASN A CA 1
ATOM 704 C C . ASN A 1 85 ? 6.466 -9.468 -8.353 1.00 92.94 85 ASN A C 1
ATOM 706 O O . ASN A 1 85 ? 7.398 -9.660 -9.137 1.00 92.94 85 ASN A O 1
ATOM 710 N N . LEU A 1 86 ? 5.328 -10.163 -8.420 1.00 94.50 86 LEU A N 1
ATOM 711 C CA . LEU A 1 86 ? 5.056 -11.190 -9.423 1.00 94.50 86 LEU A CA 1
ATOM 712 C C . LEU A 1 86 ? 5.078 -10.598 -10.836 1.00 94.50 86 LEU A C 1
ATOM 714 O O . LEU A 1 86 ? 5.738 -11.152 -11.713 1.00 94.50 86 LEU A O 1
ATOM 718 N N . ALA A 1 87 ? 4.432 -9.451 -11.057 1.00 93.62 87 ALA A N 1
ATOM 719 C CA . ALA A 1 87 ? 4.396 -8.784 -12.355 1.00 93.62 87 ALA A CA 1
ATOM 720 C C . ALA A 1 87 ? 5.802 -8.427 -12.852 1.00 93.62 87 ALA A C 1
ATOM 722 O O . ALA A 1 87 ? 6.154 -8.728 -13.994 1.00 93.62 87 ALA A O 1
ATOM 723 N N . ARG A 1 88 ? 6.635 -7.834 -11.988 1.00 91.38 88 ARG A N 1
ATOM 724 C CA . ARG A 1 88 ? 7.998 -7.409 -12.345 1.00 91.38 88 ARG A CA 1
ATOM 725 C C . ARG A 1 88 ? 8.958 -8.581 -12.519 1.00 91.38 88 ARG A C 1
ATOM 727 O O . ARG A 1 88 ? 9.757 -8.573 -13.449 1.00 91.38 88 ARG A O 1
ATOM 734 N N . SER A 1 89 ? 8.876 -9.593 -11.658 1.00 90.31 89 SER A N 1
ATOM 735 C CA . SER A 1 89 ? 9.749 -10.774 -11.724 1.00 90.31 89 SER A CA 1
ATOM 736 C C . SER A 1 89 ? 9.448 -11.672 -12.928 1.00 90.31 89 SER A C 1
ATOM 738 O O . SER A 1 89 ? 10.366 -12.277 -13.478 1.00 90.31 89 SER A O 1
ATOM 740 N N . THR A 1 90 ? 8.192 -11.723 -13.385 1.00 90.00 90 THR A N 1
ATOM 741 C CA . THR A 1 90 ? 7.751 -12.592 -14.494 1.00 90.00 90 THR A CA 1
ATOM 742 C C . THR A 1 90 ? 7.516 -11.853 -15.815 1.00 90.00 90 THR A C 1
ATOM 744 O O . THR A 1 90 ? 7.061 -12.462 -16.782 1.00 90.00 90 THR A O 1
ATOM 747 N N . ASN A 1 91 ? 7.856 -10.559 -15.891 1.00 88.69 91 ASN A N 1
ATOM 748 C CA . ASN A 1 91 ? 7.609 -9.686 -17.049 1.00 88.69 91 ASN A CA 1
ATOM 749 C C . ASN A 1 91 ? 6.126 -9.637 -17.477 1.00 88.69 91 ASN A C 1
ATOM 751 O O . ASN A 1 91 ? 5.809 -9.618 -18.664 1.00 88.69 91 ASN A O 1
ATOM 755 N N . GLN A 1 92 ? 5.218 -9.612 -16.502 1.00 89.75 92 GLN A N 1
ATOM 756 C CA . GLN A 1 92 ? 3.765 -9.511 -16.682 1.00 89.75 92 GLN A CA 1
ATOM 757 C C . GLN A 1 92 ? 3.218 -8.121 -16.305 1.00 89.75 92 GLN A C 1
ATOM 759 O O . GLN A 1 92 ? 2.035 -7.978 -16.001 1.00 89.75 92 GLN A O 1
ATOM 764 N N . VAL A 1 93 ? 4.072 -7.092 -16.300 1.00 89.50 93 VAL A N 1
ATOM 765 C CA . VAL A 1 93 ? 3.657 -5.698 -16.075 1.00 89.50 93 VAL A CA 1
ATOM 766 C C . VAL A 1 93 ? 2.793 -5.231 -17.249 1.00 89.50 93 VAL A C 1
ATOM 768 O O . VAL A 1 93 ? 3.169 -5.404 -18.407 1.00 89.50 93 VAL A O 1
ATOM 771 N N . THR A 1 94 ? 1.630 -4.648 -16.955 1.00 90.88 94 THR A N 1
ATOM 772 C CA . THR A 1 94 ? 0.701 -4.117 -17.964 1.00 90.88 94 THR A CA 1
ATOM 773 C C . THR A 1 94 ? 0.106 -2.794 -17.492 1.00 90.88 94 THR A C 1
ATOM 775 O O . THR A 1 94 ? -0.111 -2.625 -16.296 1.00 90.88 94 THR A O 1
ATOM 778 N N . ILE A 1 95 ? -0.233 -1.904 -18.431 1.00 88.94 95 ILE A N 1
ATOM 779 C CA . ILE A 1 95 ? -0.898 -0.619 -18.142 1.00 88.94 95 ILE A CA 1
ATOM 780 C C . ILE A 1 95 ? -2.219 -0.840 -17.388 1.00 88.94 95 ILE A C 1
ATOM 782 O O . ILE A 1 95 ? -2.516 -0.158 -16.415 1.00 88.94 95 ILE A O 1
ATOM 786 N N . PHE A 1 96 ? -3.017 -1.829 -17.807 1.00 92.12 96 PHE A N 1
ATOM 787 C CA . PHE A 1 96 ? -4.269 -2.158 -17.119 1.00 92.12 96 PHE A CA 1
ATOM 788 C C . PHE A 1 96 ? -4.036 -2.635 -15.680 1.00 92.12 96 PHE A C 1
ATOM 790 O O . PHE A 1 96 ? -4.772 -2.229 -14.786 1.00 92.12 96 PHE A O 1
ATOM 797 N N . GLY A 1 97 ? -3.027 -3.487 -15.463 1.00 91.19 97 GLY A N 1
ATOM 798 C CA . GLY A 1 97 ? -2.653 -3.943 -14.126 1.00 91.19 97 GLY A CA 1
ATOM 799 C C . GLY A 1 97 ? -2.238 -2.780 -13.227 1.00 91.19 97 GLY A C 1
ATOM 800 O O . GLY A 1 97 ? -2.720 -2.701 -12.105 1.00 91.19 97 GLY A O 1
ATOM 801 N N . ASP A 1 98 ? -1.445 -1.842 -13.753 1.00 89.88 98 ASP A N 1
ATOM 802 C CA . ASP A 1 98 ? -1.036 -0.626 -13.040 1.00 89.88 98 ASP A CA 1
ATOM 803 C C . ASP A 1 98 ? -2.247 0.223 -12.616 1.00 89.88 98 ASP A C 1
ATOM 805 O O . ASP A 1 98 ? -2.396 0.557 -11.443 1.00 89.88 98 ASP A O 1
ATOM 809 N N . TYR A 1 99 ? -3.192 0.498 -13.522 1.00 91.50 99 TYR A N 1
ATOM 810 C CA . TYR A 1 99 ? -4.418 1.226 -13.165 1.00 91.50 99 TYR A CA 1
ATOM 811 C C . TYR A 1 99 ? -5.299 0.479 -12.157 1.00 91.50 99 TYR A C 1
ATOM 813 O O . TYR A 1 99 ? -5.892 1.109 -11.279 1.00 91.50 99 TYR A O 1
ATOM 821 N N . LEU A 1 100 ? -5.426 -0.844 -12.295 1.00 93.81 100 LEU A N 1
ATOM 822 C CA . LEU A 1 100 ? -6.228 -1.668 -11.392 1.00 93.81 100 LEU A CA 1
ATOM 823 C C . LEU A 1 100 ? -5.662 -1.646 -9.968 1.00 93.81 100 LEU A C 1
ATOM 825 O O . LEU A 1 100 ? -6.429 -1.549 -9.010 1.00 93.81 100 LEU A O 1
ATOM 829 N N . ASP A 1 101 ? -4.339 -1.707 -9.852 1.00 92.88 101 ASP A N 1
ATOM 830 C CA . ASP A 1 101 ? -3.599 -1.656 -8.597 1.00 92.88 101 ASP A CA 1
ATOM 831 C C . ASP A 1 101 ? -3.812 -0.319 -7.871 1.00 92.88 101 ASP A C 1
ATOM 833 O O . ASP A 1 101 ? -4.360 -0.272 -6.766 1.00 92.88 101 ASP A O 1
ATOM 837 N N . HIS A 1 102 ? -3.558 0.793 -8.567 1.00 92.19 102 HIS A N 1
ATOM 838 C CA . HIS A 1 102 ? -3.792 2.138 -8.036 1.00 92.19 102 HIS A CA 1
ATOM 839 C C . HIS A 1 102 ? -5.260 2.380 -7.655 1.00 92.19 102 HIS A C 1
ATOM 841 O O . HIS A 1 102 ? -5.554 3.064 -6.671 1.00 92.19 102 HIS A O 1
ATOM 847 N N . PHE A 1 103 ? -6.204 1.828 -8.424 1.00 94.44 103 PHE A N 1
ATOM 848 C CA . PHE A 1 103 ? -7.625 1.907 -8.097 1.00 94.44 103 PHE A CA 1
ATOM 849 C C . PHE A 1 103 ? -7.953 1.158 -6.802 1.00 94.44 103 PHE A C 1
ATOM 851 O O . PHE A 1 103 ? -8.687 1.687 -5.963 1.00 94.44 103 PHE A O 1
ATOM 858 N N . ALA A 1 104 ? -7.424 -0.054 -6.625 1.00 95.94 104 ALA A N 1
ATOM 859 C CA . ALA A 1 104 ? -7.656 -0.851 -5.427 1.00 95.94 104 ALA A CA 1
ATOM 860 C C . ALA A 1 104 ? -7.106 -0.163 -4.169 1.00 95.94 104 ALA A C 1
ATOM 862 O O . ALA A 1 104 ? -7.801 -0.120 -3.149 1.00 95.94 104 ALA A O 1
ATOM 863 N N . ASP A 1 105 ? -5.927 0.448 -4.260 1.00 95.19 105 ASP A N 1
ATOM 864 C CA . ASP A 1 105 ? -5.318 1.208 -3.167 1.00 95.19 105 ASP A CA 1
ATOM 865 C C . ASP A 1 105 ? -6.111 2.464 -2.819 1.00 95.19 105 ASP A C 1
ATOM 867 O O . ASP A 1 105 ? -6.462 2.687 -1.656 1.00 95.19 105 ASP A O 1
ATOM 871 N N . LEU A 1 106 ? -6.467 3.266 -3.825 1.00 95.50 106 LEU A N 1
ATOM 872 C CA . LEU A 1 106 ? -7.286 4.458 -3.625 1.00 95.50 106 LEU A CA 1
ATOM 873 C C . LEU A 1 106 ? -8.630 4.098 -2.985 1.00 95.50 106 LEU A C 1
ATOM 875 O O . LEU A 1 106 ? -9.061 4.754 -2.033 1.00 95.50 106 LEU A O 1
ATOM 879 N N . PHE A 1 107 ? -9.279 3.040 -3.476 1.00 97.19 107 PHE A N 1
ATOM 880 C CA . PHE A 1 107 ? -10.529 2.553 -2.911 1.00 97.19 107 PHE A CA 1
ATOM 881 C C . PHE A 1 107 ? -10.357 2.163 -1.439 1.00 97.19 107 PHE A C 1
ATOM 883 O O . PHE A 1 107 ? -11.153 2.582 -0.598 1.00 97.19 107 PHE A O 1
ATOM 890 N N . TYR A 1 108 ? -9.286 1.441 -1.101 1.00 97.81 108 TYR A N 1
ATOM 891 C CA . TYR A 1 108 ? -8.978 1.077 0.278 1.00 97.81 108 TYR A CA 1
ATOM 892 C C . TYR A 1 108 ? -8.779 2.288 1.189 1.00 97.81 108 TYR A C 1
ATOM 894 O O . TYR A 1 108 ? -9.425 2.383 2.236 1.00 97.81 108 TYR A O 1
ATOM 902 N N . TYR A 1 109 ? -7.953 3.253 0.791 1.00 97.44 109 TYR A N 1
ATOM 903 C CA . TYR A 1 109 ? -7.690 4.427 1.621 1.00 97.44 109 TYR A CA 1
ATOM 904 C C . TYR A 1 109 ? -8.929 5.312 1.808 1.00 97.44 109 TYR A C 1
ATOM 906 O O . TYR A 1 109 ? -9.138 5.833 2.906 1.00 97.44 109 TYR A O 1
ATOM 914 N N . ILE A 1 110 ? -9.797 5.428 0.795 1.00 97.62 110 ILE A N 1
ATOM 915 C CA . ILE A 1 110 ? -11.090 6.123 0.920 1.00 97.62 110 ILE A CA 1
ATOM 916 C C . ILE A 1 110 ? -11.980 5.423 1.950 1.00 97.62 110 ILE A C 1
ATOM 918 O O . ILE A 1 110 ? -12.550 6.082 2.820 1.00 97.62 110 ILE A O 1
ATOM 922 N N . ILE A 1 111 ? -12.079 4.094 1.893 1.00 97.88 111 ILE A N 1
ATOM 923 C CA . ILE A 1 111 ? -12.858 3.301 2.849 1.00 97.88 111 ILE A CA 1
ATOM 924 C C . ILE A 1 111 ? -12.343 3.487 4.280 1.00 97.88 111 ILE A C 1
ATOM 926 O O . ILE A 1 111 ? -13.149 3.667 5.194 1.00 97.88 111 ILE A O 1
ATOM 930 N N . ILE A 1 112 ? -11.023 3.493 4.487 1.00 98.19 112 ILE A N 1
ATOM 931 C CA . ILE A 1 112 ? -10.426 3.757 5.804 1.00 98.19 112 ILE A CA 1
ATOM 932 C C . ILE A 1 112 ? -10.747 5.179 6.279 1.00 98.19 112 ILE A C 1
ATOM 934 O O . ILE A 1 112 ? -11.153 5.358 7.428 1.00 98.19 112 ILE A O 1
ATOM 938 N N . GLY A 1 113 ? -10.651 6.186 5.407 1.00 97.62 113 GLY A N 1
ATOM 939 C CA . GLY A 1 113 ? -11.041 7.561 5.735 1.00 97.62 113 GLY A CA 1
ATOM 940 C C . GLY A 1 113 ? -12.518 7.682 6.132 1.00 97.62 113 GLY A C 1
ATOM 941 O O . GLY A 1 113 ? -12.844 8.317 7.137 1.00 97.62 113 GLY A O 1
ATOM 942 N N . LEU A 1 114 ? -13.415 7.014 5.399 1.00 97.75 114 LEU A N 1
ATOM 943 C CA . LEU A 1 114 ? -14.844 6.945 5.726 1.00 97.75 114 LEU A CA 1
ATOM 944 C C . LEU A 1 114 ? -15.093 6.230 7.058 1.00 97.75 114 LEU A C 1
ATOM 946 O O . LEU A 1 114 ? -15.923 6.678 7.846 1.00 97.75 114 LEU A O 1
ATOM 950 N N . TYR A 1 115 ? -14.362 5.152 7.338 1.00 97.38 115 TYR A N 1
ATOM 951 C CA . TYR A 1 115 ? -14.455 4.419 8.600 1.00 97.38 115 TYR A CA 1
ATOM 952 C C . TYR A 1 115 ? -14.082 5.303 9.797 1.00 97.38 115 TYR A C 1
ATOM 954 O O . TYR A 1 115 ? -14.860 5.407 10.749 1.00 97.38 115 TYR A O 1
ATOM 962 N N . ILE A 1 116 ? -12.945 6.004 9.708 1.00 97.12 116 ILE A N 1
ATOM 963 C CA . ILE A 1 116 ? -12.482 6.989 10.700 1.00 97.12 116 ILE A CA 1
ATOM 964 C C . ILE A 1 116 ? -13.545 8.081 10.910 1.00 97.12 116 ILE A C 1
ATOM 966 O O . ILE A 1 116 ? -13.813 8.496 12.037 1.00 97.12 116 ILE A O 1
ATOM 970 N N . HIS A 1 117 ? -14.187 8.542 9.834 1.00 96.06 117 HIS A N 1
ATOM 971 C CA . HIS A 1 117 ? -15.201 9.590 9.908 1.00 96.06 117 HIS A CA 1
ATOM 972 C C . HIS A 1 117 ? -16.509 9.126 10.572 1.00 96.06 117 HIS A C 1
ATOM 974 O O . HIS A 1 117 ? -17.034 9.824 11.444 1.00 96.06 117 HIS A O 1
ATOM 980 N N . VAL A 1 118 ? -17.034 7.963 10.179 1.00 95.44 118 VAL A N 1
ATOM 981 C CA . VAL A 1 118 ? -18.374 7.489 10.568 1.00 95.44 118 VAL A CA 1
ATOM 982 C C . VAL A 1 118 ? -18.408 6.904 11.979 1.00 95.44 118 VAL A C 1
ATOM 984 O O . VAL A 1 118 ? -19.386 7.117 12.693 1.00 95.44 118 VAL A O 1
ATOM 987 N N . LYS A 1 119 ? -17.374 6.173 12.414 1.00 94.50 119 LYS A N 1
ATOM 988 C CA . LYS A 1 119 ? -17.382 5.533 13.741 1.00 94.50 119 LYS A CA 1
ATOM 989 C C . LYS A 1 119 ? -17.297 6.552 14.870 1.00 94.50 119 LYS A C 1
ATOM 991 O O . LYS A 1 119 ? -16.597 7.551 14.750 1.00 94.50 119 LYS A O 1
ATOM 996 N N . ASN A 1 120 ? -17.976 6.291 15.982 1.00 92.12 120 ASN A N 1
ATOM 997 C CA . ASN A 1 120 ? -17.931 7.147 17.167 1.00 92.12 120 ASN A CA 1
ATOM 998 C C . ASN A 1 120 ? -16.908 6.611 18.169 1.00 92.12 120 ASN A C 1
ATOM 1000 O O . ASN A 1 120 ? -16.967 5.448 18.551 1.00 92.12 120 ASN A O 1
ATOM 1004 N N . TYR A 1 121 ? -15.957 7.468 18.527 1.00 93.44 121 TYR A N 1
ATOM 1005 C CA . TYR A 1 121 ? -14.869 7.214 19.466 1.00 93.44 121 TYR A CA 1
ATOM 1006 C C . TYR A 1 121 ? -14.230 8.566 19.835 1.00 93.44 121 TYR A C 1
ATOM 1008 O O . TYR A 1 121 ? -14.363 9.551 19.093 1.00 93.44 121 TYR A O 1
ATOM 1016 N N . ASP A 1 122 ? -13.537 8.624 20.968 1.00 92.75 122 ASP A N 1
ATOM 1017 C CA . ASP A 1 122 ? -12.866 9.842 21.429 1.00 92.75 122 ASP A CA 1
ATOM 1018 C C . ASP A 1 122 ? -11.653 10.214 20.559 1.00 92.75 122 ASP A C 1
ATOM 1020 O O . ASP A 1 122 ? -11.101 9.401 19.826 1.00 92.75 122 ASP A O 1
ATOM 1024 N N . ASN A 1 123 ? -11.188 11.465 20.635 1.00 92.88 123 ASN A N 1
ATOM 1025 C CA . ASN A 1 123 ? -9.980 11.930 19.929 1.00 92.88 123 ASN A CA 1
ATOM 1026 C C . ASN A 1 123 ? -10.026 11.827 18.388 1.00 92.88 123 ASN A C 1
ATOM 1028 O O . ASN A 1 123 ? -8.980 11.885 17.734 1.00 92.88 123 ASN A O 1
ATOM 1032 N N . LYS A 1 124 ? -11.221 11.735 17.784 1.00 94.50 124 LYS A N 1
ATOM 1033 C CA . LYS A 1 124 ? -11.419 11.608 16.326 1.00 94.50 124 LYS A CA 1
ATOM 1034 C C . LYS A 1 124 ? -10.584 12.593 15.499 1.00 94.50 124 LYS A C 1
ATOM 1036 O O . LYS A 1 124 ? -9.941 12.179 14.539 1.00 94.50 124 LYS A O 1
ATOM 1041 N N . TYR A 1 125 ? -10.530 13.868 15.892 1.00 95.50 125 TYR A N 1
ATOM 1042 C CA . TYR A 1 125 ? -9.757 14.891 15.176 1.00 95.50 125 TYR A CA 1
ATOM 1043 C C . TYR A 1 125 ? -8.246 14.614 15.159 1.00 95.50 125 TYR A C 1
ATOM 1045 O O . TYR A 1 125 ? -7.606 14.820 14.130 1.00 95.50 125 TYR A O 1
ATOM 1053 N N . TYR A 1 126 ? -7.678 14.105 16.257 1.00 96.75 126 TYR A N 1
ATOM 1054 C CA . TYR A 1 126 ? -6.261 13.735 16.314 1.00 96.75 126 TYR A CA 1
ATOM 1055 C C . TYR A 1 126 ? -5.962 12.535 15.416 1.00 96.75 126 TYR A C 1
ATOM 1057 O O . TYR A 1 126 ? -4.974 12.548 14.686 1.00 96.75 126 TYR A O 1
ATOM 1065 N N . ILE A 1 127 ? -6.839 11.527 15.410 1.00 97.69 127 ILE A N 1
ATOM 1066 C CA . ILE A 1 127 ? -6.707 10.367 14.519 1.00 97.69 127 ILE A CA 1
ATOM 1067 C C . ILE A 1 127 ? -6.801 10.788 13.047 1.00 97.69 127 ILE A C 1
ATOM 1069 O O . ILE A 1 127 ? -5.989 10.353 12.232 1.00 97.69 127 ILE A O 1
ATOM 1073 N N . TYR A 1 128 ? -7.737 11.679 12.713 1.00 96.25 128 TYR A N 1
ATOM 1074 C CA . TYR A 1 128 ? -7.881 12.216 11.359 1.00 96.25 128 TYR A CA 1
ATOM 1075 C C . TYR A 1 128 ? -6.630 12.992 10.917 1.00 96.25 128 TYR A C 1
ATOM 1077 O O . TYR A 1 128 ? -6.146 12.812 9.801 1.00 96.25 128 TYR A O 1
ATOM 1085 N N . LEU A 1 129 ? -6.057 13.802 11.815 1.00 97.62 129 LEU A N 1
ATOM 1086 C CA . LEU A 1 129 ? -4.813 14.529 11.568 1.00 97.62 129 LEU A CA 1
ATOM 1087 C C . LEU A 1 129 ? -3.631 13.579 11.321 1.00 97.62 129 LEU A C 1
ATOM 1089 O O . LEU A 1 129 ? -2.89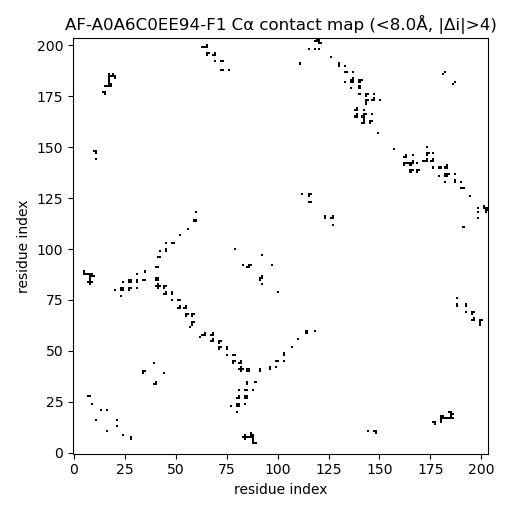6 13.771 10.356 1.00 97.62 129 LEU A O 1
ATOM 1093 N N . ILE A 1 130 ? -3.468 12.542 12.150 1.00 98.12 130 ILE A N 1
ATOM 1094 C CA . ILE A 1 130 ? -2.419 11.523 11.974 1.00 98.12 130 ILE A CA 1
ATOM 1095 C C . ILE A 1 130 ? -2.573 10.837 10.613 1.00 98.12 130 ILE A C 1
ATOM 1097 O O . ILE A 1 130 ? -1.597 10.731 9.872 1.00 98.12 130 ILE A O 1
ATOM 1101 N N . PHE A 1 131 ? -3.791 10.420 10.260 1.00 98.06 131 PHE A N 1
ATOM 1102 C CA . PHE A 1 131 ? -4.067 9.767 8.982 1.00 98.06 131 PHE A CA 1
ATOM 1103 C C . PHE A 1 131 ? -3.687 10.654 7.788 1.00 98.06 131 PHE A C 1
ATOM 1105 O O . PHE A 1 131 ? -2.978 10.194 6.898 1.00 98.06 131 PHE A O 1
ATOM 1112 N N . ILE A 1 132 ? -4.082 11.933 7.792 1.00 98.00 132 ILE A N 1
ATOM 1113 C CA . ILE A 1 132 ? -3.758 12.878 6.709 1.00 98.00 132 ILE A CA 1
ATOM 1114 C C . ILE A 1 132 ? -2.254 13.139 6.612 1.00 98.00 132 ILE A C 1
ATOM 1116 O O . ILE A 1 132 ? -1.714 13.164 5.506 1.00 98.00 132 ILE A O 1
ATOM 1120 N N . ILE A 1 133 ? -1.573 13.331 7.746 1.00 98.19 133 ILE A N 1
ATOM 1121 C CA . ILE A 1 133 ? -0.125 13.573 7.760 1.00 98.19 133 ILE A CA 1
ATOM 1122 C C . ILE A 1 133 ? 0.607 12.385 7.138 1.00 98.19 133 ILE A C 1
ATOM 1124 O O . ILE A 1 133 ? 1.428 12.580 6.243 1.00 98.19 133 ILE A O 1
ATOM 1128 N N . PHE A 1 134 ? 0.299 11.158 7.567 1.00 98.31 134 PHE A N 1
ATOM 1129 C CA . PHE A 1 134 ? 0.951 9.974 7.011 1.00 98.31 134 PHE A CA 1
ATOM 1130 C C . PHE A 1 134 ? 0.578 9.739 5.546 1.00 98.31 134 PHE A C 1
ATOM 1132 O O . PHE A 1 134 ? 1.476 9.463 4.758 1.00 98.31 134 PHE A O 1
ATOM 1139 N N . ALA A 1 135 ? -0.683 9.950 5.150 1.00 97.69 135 ALA A N 1
ATOM 1140 C CA . ALA A 1 135 ? -1.092 9.867 3.748 1.00 97.69 135 ALA A CA 1
ATOM 1141 C C . ALA A 1 135 ? -0.278 10.826 2.862 1.00 97.69 135 ALA A C 1
ATOM 1143 O O . ALA A 1 135 ? 0.256 10.421 1.832 1.00 97.69 135 ALA A O 1
ATOM 1144 N N . TYR A 1 136 ? -0.120 12.085 3.285 1.00 97.44 136 TYR A N 1
ATOM 1145 C CA . TYR A 1 136 ? 0.683 13.069 2.557 1.00 97.44 136 TYR A CA 1
ATOM 1146 C C . TYR A 1 136 ? 2.159 12.662 2.469 1.00 97.44 136 TYR A C 1
ATOM 1148 O O . TYR A 1 136 ? 2.749 12.704 1.389 1.00 97.44 136 TYR A O 1
ATOM 1156 N N . LEU A 1 137 ? 2.759 12.233 3.584 1.00 97.56 137 LEU A N 1
ATOM 1157 C CA . LEU A 1 137 ? 4.158 11.798 3.611 1.00 97.56 137 LEU A CA 1
ATOM 1158 C C . LEU A 1 137 ? 4.401 10.580 2.706 1.00 97.56 137 LEU A C 1
ATOM 1160 O O . LEU A 1 137 ? 5.436 10.519 2.042 1.00 97.56 137 LEU A O 1
ATOM 1164 N N . THR A 1 138 ? 3.442 9.656 2.628 1.00 97.25 138 THR A N 1
ATOM 1165 C CA . THR A 1 138 ? 3.500 8.506 1.720 1.00 97.25 138 THR A CA 1
ATOM 1166 C C . THR A 1 138 ? 3.385 8.917 0.261 1.00 97.25 138 THR A C 1
ATOM 1168 O O . THR A 1 138 ? 4.200 8.470 -0.539 1.00 97.25 138 THR A O 1
ATOM 1171 N N . LEU A 1 139 ? 2.474 9.828 -0.098 1.00 96.50 139 LEU A N 1
ATOM 1172 C CA . LEU A 1 139 ? 2.391 10.352 -1.470 1.00 96.50 139 LEU A CA 1
ATOM 1173 C C . LEU A 1 139 ? 3.699 11.032 -1.902 1.00 96.50 139 LEU A C 1
ATOM 1175 O O . LEU A 1 139 ? 4.178 10.813 -3.014 1.00 96.50 139 LEU A O 1
ATOM 1179 N N . VAL A 1 140 ? 4.316 11.806 -1.004 1.00 96.62 140 VAL A N 1
ATOM 1180 C CA . VAL A 1 140 ? 5.632 12.419 -1.237 1.00 96.62 140 VAL A CA 1
ATOM 1181 C C . VAL A 1 140 ? 6.713 11.351 -1.422 1.00 96.62 140 VAL A C 1
ATOM 1183 O O . VAL A 1 140 ? 7.537 11.461 -2.328 1.00 96.62 140 VAL A O 1
ATOM 1186 N N . HIS A 1 141 ? 6.727 10.303 -0.592 1.00 96.75 141 HIS A N 1
ATOM 1187 C CA . HIS A 1 141 ? 7.688 9.212 -0.741 1.00 96.75 141 HIS A CA 1
ATOM 1188 C C . HIS A 1 141 ? 7.518 8.467 -2.070 1.00 96.75 141 HIS A C 1
ATOM 1190 O O . HIS A 1 141 ? 8.519 8.242 -2.747 1.00 96.75 141 HIS A O 1
ATOM 1196 N N . LEU A 1 142 ? 6.285 8.141 -2.467 1.00 95.12 142 LEU A N 1
ATOM 1197 C CA . LEU A 1 142 ? 5.984 7.450 -3.722 1.00 95.12 142 LEU A CA 1
ATOM 1198 C C . LEU A 1 142 ? 6.441 8.258 -4.949 1.00 95.12 142 LEU A C 1
ATOM 1200 O O . LEU A 1 142 ? 7.044 7.691 -5.860 1.00 95.12 142 LEU A O 1
ATOM 1204 N N . GLY A 1 143 ? 6.251 9.584 -4.942 1.00 94.94 143 GLY A N 1
ATOM 1205 C CA . GLY A 1 143 ? 6.797 10.474 -5.976 1.00 94.94 143 GLY A CA 1
ATOM 1206 C C . GLY A 1 143 ? 8.326 10.387 -6.066 1.00 94.94 143 GLY A C 1
ATOM 1207 O O . GLY A 1 143 ? 8.884 10.085 -7.123 1.00 94.94 143 GLY A O 1
ATOM 1208 N N . ILE A 1 144 ? 9.019 10.527 -4.931 1.00 95.31 144 ILE A N 1
ATOM 1209 C CA . ILE A 1 144 ? 10.489 10.422 -4.864 1.00 95.31 144 ILE A CA 1
ATOM 1210 C C . ILE A 1 144 ? 10.981 9.026 -5.271 1.00 95.31 144 ILE A C 1
ATOM 1212 O O . ILE A 1 144 ? 12.014 8.910 -5.937 1.00 95.31 144 ILE A O 1
ATOM 1216 N N . GLN A 1 145 ? 10.267 7.966 -4.890 1.00 94.75 145 GLN A N 1
ATOM 1217 C CA . GLN A 1 145 ? 10.562 6.589 -5.281 1.00 94.75 145 GLN A CA 1
ATOM 1218 C C . GLN A 1 145 ? 10.488 6.430 -6.800 1.00 94.75 145 GLN A C 1
ATOM 1220 O O . GLN A 1 145 ? 11.408 5.858 -7.390 1.00 94.75 145 GLN A O 1
ATOM 1225 N N . GLN A 1 146 ? 9.467 7.002 -7.441 1.00 92.25 146 GLN A N 1
ATOM 1226 C CA . GLN A 1 146 ? 9.327 6.997 -8.895 1.00 92.25 146 GLN A CA 1
ATOM 1227 C C . GLN A 1 146 ? 10.444 7.789 -9.588 1.00 92.25 146 GLN A C 1
ATOM 1229 O O . GLN A 1 146 ? 11.084 7.297 -10.523 1.00 92.25 146 GLN A O 1
ATOM 1234 N N . LEU A 1 147 ? 10.754 8.985 -9.082 1.00 91.94 147 LEU A N 1
ATOM 1235 C CA . LEU A 1 147 ? 11.852 9.822 -9.569 1.00 91.94 147 LEU A CA 1
ATOM 1236 C C . LEU A 1 147 ? 13.205 9.088 -9.485 1.00 91.94 147 LEU A C 1
ATOM 1238 O O . LEU A 1 147 ? 14.013 9.120 -10.420 1.00 91.94 147 LEU A O 1
ATOM 1242 N N . PHE A 1 148 ? 13.463 8.410 -8.365 1.00 93.25 148 PHE A N 1
ATOM 1243 C CA . PHE A 1 148 ? 14.677 7.624 -8.161 1.00 93.25 148 PHE A CA 1
ATOM 1244 C C . PHE A 1 148 ? 14.721 6.399 -9.079 1.00 93.25 148 PHE A C 1
ATOM 1246 O O . PHE A 1 148 ? 15.764 6.134 -9.680 1.00 93.25 148 PHE A O 1
ATOM 1253 N N . TYR A 1 149 ? 13.598 5.693 -9.239 1.00 90.94 149 TYR A N 1
ATOM 1254 C CA . TYR A 1 149 ? 13.469 4.539 -10.126 1.00 90.94 149 TYR A CA 1
ATOM 1255 C C . TYR A 1 149 ? 13.825 4.882 -11.578 1.00 90.94 149 TYR A C 1
ATOM 1257 O O . TYR A 1 149 ? 14.658 4.205 -12.191 1.00 90.94 149 TYR A O 1
ATOM 1265 N N . LYS A 1 150 ? 13.278 5.976 -12.119 1.00 89.50 150 LYS A N 1
ATOM 1266 C CA . LYS A 1 150 ? 13.617 6.444 -13.473 1.00 89.50 150 LYS A CA 1
ATOM 1267 C C . LYS A 1 150 ? 15.091 6.821 -13.598 1.00 89.50 150 LYS A C 1
ATOM 1269 O O . LYS A 1 150 ? 15.744 6.477 -14.584 1.00 89.50 150 LYS A O 1
ATOM 1274 N N . TYR A 1 151 ? 15.651 7.461 -12.571 1.00 89.62 151 TYR A N 1
ATOM 1275 C CA . TYR A 1 151 ? 17.065 7.830 -12.552 1.00 89.62 151 TYR A CA 1
ATOM 1276 C C . TYR A 1 151 ? 18.014 6.624 -12.601 1.00 89.62 151 TYR A C 1
ATOM 1278 O O . TYR A 1 151 ? 19.024 6.686 -13.305 1.00 89.62 151 TYR A O 1
ATOM 1286 N N . ILE A 1 152 ? 17.732 5.552 -11.856 1.00 89.81 152 ILE A N 1
ATOM 1287 C CA . ILE A 1 152 ? 18.571 4.342 -11.882 1.00 89.81 152 ILE A CA 1
ATOM 1288 C C . ILE A 1 152 ? 18.334 3.507 -13.142 1.00 89.81 152 ILE A C 1
ATOM 1290 O O . ILE A 1 152 ? 19.247 2.821 -13.593 1.00 89.81 152 ILE A O 1
ATOM 1294 N N . SER A 1 153 ? 17.138 3.593 -13.727 1.00 84.69 153 SER A N 1
ATOM 1295 C CA . SER A 1 153 ? 16.768 2.774 -14.879 1.00 84.69 153 SER A CA 1
ATOM 1296 C C . SER A 1 153 ? 17.332 3.284 -16.204 1.00 84.69 153 SER A C 1
ATOM 1298 O O . SER A 1 153 ? 17.479 2.454 -17.091 1.00 84.69 153 SER A O 1
ATOM 1300 N N . LYS A 1 154 ? 17.659 4.588 -16.315 1.00 64.06 154 LYS A N 1
ATOM 1301 C CA . LYS A 1 154 ? 18.518 5.343 -17.276 1.00 64.06 154 LYS A CA 1
ATOM 1302 C C . LYS A 1 154 ? 18.657 4.927 -18.765 1.00 64.06 154 LYS A C 1
ATOM 1304 O O . LYS A 1 154 ? 19.352 5.629 -19.484 1.00 64.06 154 LYS A O 1
ATOM 1309 N N . ASN A 1 155 ? 18.015 3.859 -19.237 1.00 48.53 155 ASN A N 1
ATOM 1310 C CA . ASN A 1 155 ? 18.237 3.169 -20.518 1.00 48.53 155 ASN A CA 1
ATOM 1311 C C . ASN A 1 155 ? 16.971 2.475 -21.071 1.00 48.53 155 ASN A C 1
ATOM 1313 O O . ASN A 1 155 ? 17.064 1.683 -22.006 1.00 48.53 155 ASN A O 1
ATOM 1317 N N . LYS A 1 156 ? 15.794 2.717 -20.491 1.00 57.22 156 LYS A N 1
ATOM 1318 C CA . LYS A 1 156 ? 14.519 2.216 -21.015 1.00 57.22 156 LYS A CA 1
ATOM 1319 C C . LYS A 1 156 ? 13.601 3.409 -21.224 1.00 57.22 156 LYS A C 1
ATOM 1321 O O . LYS A 1 156 ? 13.520 4.247 -20.327 1.00 57.22 156 LYS A O 1
ATOM 1326 N N . ASP A 1 157 ? 12.943 3.476 -22.376 1.00 58.72 157 ASP A N 1
ATOM 1327 C CA . ASP A 1 157 ? 11.795 4.353 -22.610 1.00 58.72 157 ASP A CA 1
ATOM 1328 C C . ASP A 1 157 ? 10.677 3.914 -21.652 1.00 58.72 157 ASP A C 1
ATOM 1330 O O . ASP A 1 157 ? 9.834 3.086 -21.983 1.00 58.72 157 ASP A O 1
ATOM 1334 N N . ILE A 1 158 ? 10.767 4.356 -20.396 1.00 67.94 158 ILE A N 1
ATOM 1335 C CA . ILE A 1 158 ? 9.762 4.079 -19.375 1.00 67.94 158 ILE A CA 1
ATOM 1336 C C . ILE A 1 158 ? 8.594 5.003 -19.679 1.00 67.94 158 ILE A C 1
ATOM 1338 O O . ILE A 1 158 ? 8.743 6.227 -19.613 1.00 67.94 158 ILE A O 1
ATOM 1342 N N . GLU A 1 159 ? 7.465 4.396 -20.032 1.00 70.50 159 GLU A N 1
ATOM 1343 C CA . GLU A 1 159 ? 6.193 5.088 -20.201 1.00 70.50 159 GLU A CA 1
ATOM 1344 C C . GLU A 1 159 ? 5.857 5.916 -18.953 1.00 70.50 159 GLU A C 1
ATOM 1346 O O . GLU A 1 159 ? 6.312 5.642 -17.840 1.00 70.50 159 GLU A O 1
ATOM 1351 N N . GLU A 1 160 ? 5.099 6.989 -19.150 1.00 77.75 160 GLU A N 1
ATOM 1352 C CA . GLU A 1 160 ? 4.640 7.821 -18.044 1.00 77.75 160 GLU A CA 1
ATOM 1353 C C . GLU A 1 160 ? 3.671 7.007 -17.172 1.00 77.75 160 GLU A C 1
ATOM 1355 O O . GLU A 1 160 ? 2.651 6.516 -17.654 1.00 77.75 160 GLU A O 1
ATOM 1360 N N . GLU A 1 161 ? 4.015 6.830 -15.897 1.00 82.88 161 GLU A N 1
ATOM 1361 C CA . GLU A 1 161 ? 3.191 6.140 -14.905 1.00 82.88 161 GLU A CA 1
ATOM 1362 C C . GLU A 1 161 ? 2.387 7.178 -14.114 1.00 82.88 161 GLU A C 1
ATOM 1364 O O . GLU A 1 161 ? 2.800 8.330 -13.955 1.00 82.88 161 GLU A O 1
ATOM 1369 N N . LEU A 1 162 ? 1.263 6.769 -13.520 1.00 82.31 162 LEU A N 1
ATOM 1370 C CA . LEU A 1 162 ? 0.433 7.665 -12.702 1.00 82.31 162 LEU A CA 1
ATOM 1371 C C . LEU A 1 162 ? 1.219 8.306 -11.538 1.00 82.31 162 LEU A C 1
ATOM 1373 O O . LEU A 1 162 ? 0.976 9.454 -11.163 1.00 82.31 162 LEU A O 1
ATOM 1377 N N . LEU A 1 163 ? 2.200 7.585 -10.993 1.00 87.12 163 LEU A N 1
ATOM 1378 C CA . LEU A 1 163 ? 3.060 8.048 -9.901 1.00 87.12 163 LEU A CA 1
ATOM 1379 C C . LEU A 1 163 ? 3.937 9.248 -10.280 1.00 87.12 163 LEU A C 1
ATOM 1381 O O . LEU A 1 163 ? 4.366 9.988 -9.394 1.00 87.12 163 LEU A O 1
ATOM 1385 N N . ASP A 1 164 ? 4.199 9.481 -11.569 1.00 88.44 164 ASP A N 1
ATOM 1386 C CA . ASP A 1 164 ? 5.024 10.608 -12.007 1.00 88.44 164 ASP A CA 1
ATOM 1387 C C . ASP A 1 164 ? 4.408 11.958 -11.631 1.00 88.44 164 ASP A C 1
ATOM 1389 O O . ASP A 1 164 ? 5.136 12.889 -11.271 1.00 88.44 164 ASP A O 1
ATOM 1393 N N . TYR A 1 165 ? 3.075 12.044 -11.610 1.00 89.88 165 TYR A N 1
ATOM 1394 C CA . TYR A 1 165 ? 2.348 13.253 -11.227 1.00 89.88 165 TYR A CA 1
ATOM 1395 C C . TYR A 1 165 ? 2.523 13.623 -9.748 1.00 89.88 165 TYR A C 1
ATOM 1397 O O . TYR A 1 165 ? 2.379 14.799 -9.401 1.00 89.88 165 TYR A O 1
ATOM 1405 N N . LEU A 1 166 ? 2.882 12.667 -8.879 1.00 92.88 166 LEU A N 1
ATOM 1406 C CA . LEU A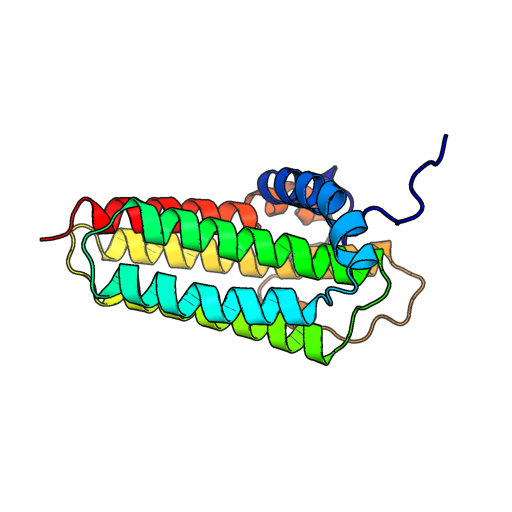 1 166 ? 3.122 12.924 -7.452 1.00 92.88 166 LEU A CA 1
ATOM 1407 C C . LEU A 1 166 ? 4.363 13.786 -7.209 1.00 92.88 166 LEU A C 1
ATOM 1409 O O . LEU A 1 166 ? 4.442 14.460 -6.182 1.00 92.88 166 LEU A O 1
ATOM 1413 N N . ASN A 1 167 ? 5.290 13.852 -8.170 1.00 89.75 167 ASN A N 1
ATOM 1414 C CA . ASN A 1 167 ? 6.451 14.739 -8.085 1.00 89.75 167 ASN A CA 1
ATOM 1415 C C . ASN A 1 167 ? 6.063 16.224 -8.013 1.00 89.75 167 ASN A C 1
ATOM 1417 O O . ASN A 1 167 ? 6.857 17.033 -7.551 1.00 89.75 167 ASN A O 1
ATOM 1421 N N . ASN A 1 168 ? 4.837 16.593 -8.406 1.00 92.31 168 ASN A N 1
ATOM 1422 C CA . ASN A 1 168 ? 4.332 17.962 -8.274 1.00 92.31 168 ASN A CA 1
ATOM 1423 C C . ASN A 1 168 ? 3.977 18.347 -6.825 1.00 92.31 168 ASN A C 1
ATOM 1425 O O . ASN A 1 168 ? 3.741 19.520 -6.544 1.00 92.31 168 ASN A O 1
ATOM 1429 N N . LEU A 1 169 ? 3.919 17.383 -5.897 1.00 91.75 169 LEU A N 1
ATOM 1430 C CA . LEU A 1 169 ? 3.595 17.629 -4.487 1.00 91.75 169 LEU A CA 1
ATOM 1431 C C . LEU A 1 169 ? 4.796 18.129 -3.673 1.00 91.75 169 LEU A C 1
ATOM 1433 O O . LEU A 1 169 ? 4.625 18.580 -2.541 1.00 91.75 169 LEU A O 1
ATOM 1437 N N . HIS A 1 170 ? 6.014 18.036 -4.209 1.00 92.75 170 HIS A N 1
ATOM 1438 C CA . HIS A 1 170 ? 7.236 18.364 -3.484 1.00 92.75 170 HIS A CA 1
ATOM 1439 C C . HIS A 1 170 ? 8.327 18.915 -4.404 1.00 92.75 170 HIS A C 1
ATOM 1441 O O . HIS A 1 170 ? 8.406 18.583 -5.576 1.00 92.75 170 HIS A O 1
ATOM 1447 N N . ASN A 1 171 ? 9.281 19.648 -3.830 1.00 92.75 171 ASN A N 1
ATOM 1448 C CA . ASN A 1 171 ? 10.492 20.098 -4.537 1.00 92.75 171 ASN A CA 1
ATOM 1449 C C . ASN A 1 171 ? 11.747 19.301 -4.121 1.00 92.75 171 ASN A C 1
ATOM 1451 O O . ASN A 1 171 ? 12.869 19.784 -4.252 1.00 92.75 171 ASN A O 1
ATOM 1455 N N . LEU A 1 172 ? 11.551 18.109 -3.544 1.00 93.50 172 LEU A N 1
ATOM 1456 C CA . LEU A 1 172 ? 12.615 17.231 -3.052 1.00 93.50 172 LEU A CA 1
ATOM 1457 C C . LEU A 1 172 ? 13.358 16.522 -4.192 1.00 93.50 172 LEU A C 1
ATOM 1459 O O . LEU A 1 172 ? 12.805 16.275 -5.263 1.00 93.50 172 LEU A O 1
ATOM 1463 N N . ASP A 1 173 ? 14.621 16.178 -3.942 1.00 93.56 173 ASP A N 1
ATOM 1464 C CA . ASP A 1 173 ? 15.472 15.480 -4.897 1.00 93.56 173 ASP A CA 1
ATOM 1465 C C . ASP A 1 173 ? 15.390 13.949 -4.749 1.00 93.56 173 ASP A C 1
ATOM 1467 O O . ASP A 1 173 ? 14.963 13.393 -3.737 1.00 93.56 173 ASP A O 1
ATOM 1471 N N . LYS A 1 174 ? 15.875 13.230 -5.766 1.00 92.31 174 LYS A N 1
ATOM 1472 C CA . LYS A 1 174 ? 15.962 11.758 -5.747 1.00 92.31 174 LYS A CA 1
ATOM 1473 C C . LYS A 1 174 ? 16.825 11.207 -4.605 1.00 92.31 174 LYS A C 1
ATOM 1475 O O . LYS A 1 174 ? 16.663 10.057 -4.216 1.00 92.31 174 LYS A O 1
ATOM 1480 N N . CYS A 1 175 ? 17.767 11.989 -4.075 1.00 93.00 175 CYS A N 1
ATOM 1481 C CA . CYS A 1 175 ? 18.661 11.554 -3.003 1.00 93.00 175 CYS A CA 1
ATOM 1482 C C . CYS A 1 175 ? 17.946 11.524 -1.646 1.00 93.00 175 CYS A C 1
ATOM 1484 O O . CYS A 1 175 ? 18.365 10.780 -0.750 1.00 93.00 175 CYS A O 1
ATOM 1486 N N . ASN A 1 176 ? 16.851 12.276 -1.499 1.00 96.06 176 ASN A N 1
ATOM 1487 C CA . ASN A 1 176 ? 16.007 12.292 -0.311 1.00 96.06 176 ASN A CA 1
ATOM 1488 C C . ASN A 1 176 ? 15.325 10.944 -0.027 1.00 96.06 176 ASN A C 1
ATOM 1490 O O . ASN A 1 176 ? 14.952 10.700 1.120 1.00 96.06 176 ASN A O 1
ATOM 1494 N N . ILE A 1 177 ? 15.291 10.015 -0.993 1.00 95.88 177 ILE A N 1
ATOM 1495 C CA . ILE A 1 177 ? 14.793 8.643 -0.789 1.00 95.88 177 ILE A CA 1
ATOM 1496 C C . ILE A 1 177 ? 15.435 7.935 0.418 1.00 95.88 177 ILE A C 1
ATOM 1498 O O . ILE A 1 177 ? 14.795 7.140 1.100 1.00 95.88 177 ILE A O 1
ATOM 1502 N N . LYS A 1 178 ? 16.689 8.282 0.751 1.00 95.19 178 LYS A N 1
ATOM 1503 C CA . LYS A 1 178 ? 17.429 7.741 1.905 1.00 95.19 178 LYS A CA 1
ATOM 1504 C C . LYS A 1 178 ? 16.687 7.882 3.233 1.00 95.19 178 LYS A C 1
ATOM 1506 O O . LYS A 1 178 ? 16.828 7.008 4.086 1.00 95.19 178 LYS A O 1
ATOM 1511 N N . TRP A 1 179 ? 15.961 8.982 3.418 1.00 94.69 179 TRP A N 1
ATOM 1512 C CA . TRP A 1 179 ? 15.224 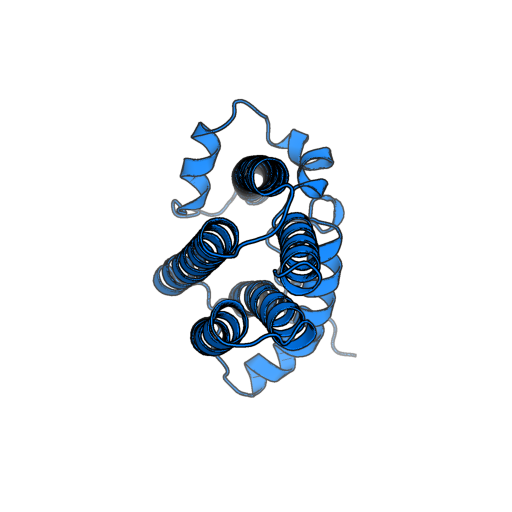9.264 4.648 1.00 94.69 179 TRP A CA 1
ATOM 1513 C C . TRP A 1 179 ? 13.710 9.176 4.444 1.00 94.69 179 TRP A C 1
ATOM 1515 O O . TRP A 1 179 ? 13.016 8.758 5.367 1.00 94.69 179 TRP A O 1
ATOM 1525 N N . THR A 1 180 ? 13.187 9.474 3.247 1.00 96.50 180 THR A N 1
ATOM 1526 C CA . THR A 1 180 ? 11.739 9.369 2.994 1.00 96.50 180 THR A CA 1
ATOM 1527 C C . THR A 1 180 ? 11.238 7.930 2.990 1.00 96.50 180 THR A C 1
ATOM 1529 O O . THR A 1 180 ? 10.064 7.721 3.266 1.00 96.50 180 THR A O 1
ATOM 1532 N N . LYS A 1 181 ? 12.114 6.933 2.791 1.00 96.19 181 LYS A N 1
ATOM 1533 C CA . LYS A 1 181 ? 11.768 5.502 2.877 1.00 96.19 181 LYS A CA 1
ATOM 1534 C C . LYS A 1 181 ? 11.055 5.087 4.161 1.00 96.19 181 LYS A C 1
ATOM 1536 O O . LYS A 1 181 ? 10.282 4.138 4.149 1.00 96.19 181 LYS A O 1
ATOM 1541 N N . TYR A 1 182 ? 11.266 5.795 5.271 1.00 96.94 182 TYR A N 1
ATOM 1542 C CA . TYR A 1 182 ? 10.567 5.510 6.528 1.00 96.94 182 TYR A CA 1
ATOM 1543 C C . TYR A 1 182 ? 9.103 5.969 6.531 1.00 96.94 182 TYR A C 1
ATOM 1545 O O . TYR A 1 182 ? 8.372 5.626 7.453 1.00 96.94 182 TYR A O 1
ATOM 1553 N N . PHE A 1 183 ? 8.664 6.691 5.501 1.00 96.38 183 PHE A N 1
ATOM 1554 C CA . PHE A 1 183 ? 7.294 7.168 5.316 1.00 96.38 183 PHE A CA 1
ATOM 1555 C C . PHE A 1 183 ? 6.596 6.530 4.104 1.00 96.38 183 PHE A C 1
ATOM 1557 O O . PHE A 1 183 ? 5.579 7.041 3.647 1.00 96.38 183 PHE A O 1
ATOM 1564 N N . GLY A 1 184 ? 7.129 5.421 3.582 1.00 95.25 184 GLY A N 1
ATOM 1565 C CA . GLY A 1 184 ? 6.492 4.663 2.504 1.00 95.25 184 GLY A CA 1
ATOM 1566 C C . GLY A 1 184 ? 5.216 3.927 2.914 1.00 95.25 184 GLY A C 1
ATOM 1567 O O . GLY A 1 184 ? 4.787 3.979 4.073 1.00 95.25 184 GLY A O 1
ATOM 1568 N N . SER A 1 185 ? 4.622 3.230 1.945 1.00 95.25 185 SER A N 1
ATOM 1569 C CA . SER A 1 185 ? 3.334 2.543 2.084 1.00 95.25 185 SER A CA 1
ATOM 1570 C C . SER A 1 185 ? 3.329 1.517 3.223 1.00 95.25 185 SER A C 1
ATOM 1572 O O . SER A 1 185 ? 2.362 1.474 3.987 1.00 95.25 185 SER A O 1
ATOM 1574 N N . GLY A 1 186 ? 4.441 0.804 3.443 1.00 96.56 186 GLY A N 1
ATOM 1575 C CA . GLY A 1 186 ? 4.610 -0.108 4.575 1.00 96.56 186 GLY A CA 1
ATOM 1576 C C . GLY A 1 186 ? 4.424 0.557 5.936 1.00 96.56 186 GLY A C 1
ATOM 1577 O O . GLY A 1 186 ? 3.729 0.045 6.813 1.00 96.56 186 GLY A O 1
ATOM 1578 N N . THR A 1 187 ? 4.988 1.749 6.131 1.00 97.69 187 THR A N 1
ATOM 1579 C CA . THR A 1 187 ? 4.784 2.495 7.382 1.00 97.69 187 THR A CA 1
ATOM 1580 C C . THR A 1 187 ? 3.333 2.942 7.516 1.00 97.69 187 THR A C 1
ATOM 1582 O O . THR A 1 187 ? 2.753 2.850 8.600 1.00 97.69 187 THR A O 1
ATOM 1585 N N . PHE A 1 188 ? 2.728 3.409 6.422 1.00 98.12 188 PHE A N 1
ATOM 1586 C CA . PHE A 1 188 ? 1.359 3.904 6.453 1.00 98.12 188 PHE A CA 1
ATOM 1587 C C . PHE A 1 188 ? 0.351 2.803 6.777 1.00 98.12 188 PHE A C 1
ATOM 1589 O O . PHE A 1 188 ? -0.546 3.032 7.591 1.00 98.12 188 PHE A O 1
ATOM 1596 N N . ILE A 1 189 ? 0.531 1.586 6.246 1.00 97.94 189 ILE A N 1
ATOM 1597 C CA . ILE A 1 189 ? -0.345 0.472 6.614 1.00 97.94 189 ILE A CA 1
ATOM 1598 C C . ILE A 1 189 ? -0.253 0.173 8.112 1.00 97.94 189 ILE A C 1
ATOM 1600 O O . ILE A 1 189 ? -1.291 0.014 8.742 1.00 97.94 189 ILE A O 1
ATOM 1604 N N . ILE A 1 190 ? 0.933 0.192 8.731 1.00 98.25 190 ILE A N 1
ATOM 1605 C CA . ILE A 1 190 ? 1.068 -0.037 10.181 1.00 98.25 190 ILE A CA 1
ATOM 1606 C C . ILE A 1 190 ? 0.318 1.028 10.982 1.00 98.25 190 ILE A C 1
ATOM 1608 O O . ILE A 1 190 ? -0.388 0.694 11.935 1.00 98.25 190 ILE A O 1
ATOM 1612 N N . VAL A 1 191 ? 0.408 2.296 10.574 1.00 98.44 191 VAL A N 1
ATOM 1613 C CA . VAL A 1 191 ? -0.373 3.380 11.187 1.00 98.44 191 VAL A CA 1
ATOM 1614 C C . VAL A 1 191 ? -1.873 3.110 11.054 1.00 98.44 191 VAL A C 1
ATOM 1616 O O . VAL A 1 191 ? -2.599 3.224 12.039 1.00 98.44 191 VAL A O 1
ATOM 1619 N N . ILE A 1 192 ? -2.342 2.680 9.880 1.00 98.44 192 ILE A N 1
ATOM 1620 C CA . ILE A 1 192 ? -3.747 2.310 9.660 1.00 98.44 192 ILE A CA 1
ATOM 1621 C C . ILE A 1 192 ? -4.167 1.146 10.564 1.00 98.44 192 ILE A C 1
ATOM 1623 O O . ILE A 1 192 ? -5.235 1.215 11.167 1.00 98.44 192 ILE A O 1
ATOM 1627 N N . LEU A 1 193 ? -3.346 0.103 10.715 1.00 98.38 193 LEU A N 1
ATOM 1628 C CA . LEU A 1 193 ? -3.656 -1.031 11.596 1.00 98.38 193 LEU A CA 1
ATOM 1629 C C . LEU A 1 193 ? -3.806 -0.588 13.059 1.00 98.38 193 LEU A C 1
ATOM 1631 O O . LEU A 1 193 ? -4.736 -1.023 13.740 1.00 98.38 193 LEU A O 1
ATOM 1635 N N . ILE A 1 194 ? -2.939 0.315 13.529 1.00 98.25 194 ILE A N 1
ATOM 1636 C CA . ILE A 1 194 ? -3.025 0.902 14.875 1.00 98.25 194 ILE A CA 1
ATOM 1637 C C . ILE A 1 194 ? -4.303 1.736 15.023 1.00 98.25 194 ILE A C 1
ATOM 1639 O O . ILE A 1 194 ? -4.989 1.627 16.039 1.00 98.25 194 ILE A O 1
ATOM 1643 N N . ILE A 1 195 ? -4.655 2.532 14.009 1.00 97.81 195 ILE A N 1
ATOM 1644 C CA . ILE A 1 195 ? -5.895 3.317 13.994 1.00 97.81 195 ILE A CA 1
ATOM 1645 C C . ILE A 1 195 ? -7.120 2.398 14.059 1.00 97.81 195 ILE A C 1
ATOM 1647 O O . ILE A 1 195 ? -8.012 2.634 14.872 1.00 97.81 195 ILE A O 1
ATOM 1651 N N . ILE A 1 196 ? -7.165 1.334 13.249 1.00 97.50 196 ILE A N 1
ATOM 1652 C CA . ILE A 1 196 ? -8.265 0.359 13.259 1.00 97.50 196 ILE A CA 1
ATOM 1653 C C . ILE A 1 196 ? -8.402 -0.266 14.648 1.00 97.50 196 ILE A C 1
ATOM 1655 O O . ILE A 1 196 ? -9.509 -0.299 15.186 1.00 97.50 196 ILE A O 1
ATOM 1659 N N . TYR A 1 197 ? -7.292 -0.713 15.243 1.00 97.25 197 TYR A N 1
ATOM 1660 C CA . TYR A 1 197 ? -7.273 -1.281 16.590 1.00 97.25 197 TYR A CA 1
ATOM 1661 C C . TYR A 1 197 ? -7.798 -0.297 17.641 1.00 97.25 197 TYR A C 1
ATOM 1663 O O . TYR A 1 197 ? -8.654 -0.655 18.453 1.00 97.25 197 TYR A O 1
ATOM 1671 N N . TYR A 1 198 ? -7.315 0.948 17.619 1.00 96.44 198 TYR A N 1
ATOM 1672 C CA . TYR A 1 198 ? -7.745 1.987 18.553 1.00 96.44 198 TYR A CA 1
ATOM 1673 C C . TYR A 1 198 ? -9.249 2.241 18.447 1.00 96.44 198 TYR A C 1
ATOM 1675 O O . TYR A 1 198 ? -9.951 2.176 19.453 1.00 96.44 198 TYR A O 1
ATOM 1683 N N . ILE A 1 199 ? -9.754 2.447 17.226 1.00 95.62 199 ILE A N 1
ATOM 1684 C CA . ILE A 1 199 ? -11.175 2.714 17.003 1.00 95.62 199 ILE A CA 1
ATOM 1685 C C . ILE A 1 199 ? -12.018 1.516 17.439 1.00 95.62 199 ILE A C 1
ATOM 1687 O O . ILE A 1 199 ? -12.990 1.723 18.151 1.00 95.62 199 ILE A O 1
ATOM 1691 N N . GLN A 1 200 ? -11.658 0.278 17.071 1.00 93.69 200 GLN A N 1
ATOM 1692 C CA . GLN A 1 200 ? -12.434 -0.910 17.459 1.00 93.69 200 GLN A CA 1
ATOM 1693 C C . GLN A 1 200 ? -12.430 -1.162 18.976 1.00 93.69 200 GLN A C 1
ATOM 1695 O O . GLN A 1 200 ? -13.415 -1.659 19.510 1.00 93.69 200 GLN A O 1
ATOM 1700 N N . SER A 1 201 ? -11.349 -0.818 19.681 1.00 91.69 201 SER A N 1
ATOM 1701 C CA . SER A 1 201 ? -11.249 -1.000 21.140 1.00 91.69 201 SER A CA 1
ATOM 1702 C C . SER A 1 201 ? -11.932 0.097 21.962 1.00 91.69 201 SER A C 1
ATOM 1704 O O . SER A 1 201 ? -12.159 -0.103 23.152 1.00 91.69 201 SER A O 1
ATOM 1706 N N . HIS A 1 202 ? -12.262 1.234 21.344 1.00 90.31 202 HIS A N 1
ATOM 1707 C CA . HIS A 1 202 ? -12.854 2.406 21.999 1.00 90.31 202 HIS A CA 1
ATOM 1708 C C . HIS A 1 202 ? -14.183 2.826 21.346 1.00 90.31 202 HIS A C 1
ATOM 1710 O O . HIS A 1 202 ? -14.545 4.003 21.389 1.00 90.31 202 HIS A O 1
ATOM 1716 N N . GLN A 1 203 ? -14.903 1.890 20.713 1.00 81.00 203 GLN A N 1
ATOM 1717 C CA . GLN A 1 203 ? -16.260 2.168 20.234 1.00 81.00 203 GLN A CA 1
ATOM 1718 C C . GLN A 1 203 ? -17.201 2.351 21.425 1.00 81.00 203 GLN A C 1
ATOM 1720 O O . GLN A 1 203 ? -17.177 1.555 22.365 1.00 81.00 203 GLN A O 1
ATOM 1725 N N . ILE A 1 204 ? -18.007 3.409 21.355 1.00 67.00 204 ILE A N 1
ATOM 1726 C CA . ILE A 1 204 ? -19.054 3.749 22.328 1.00 67.00 204 ILE A CA 1
ATOM 1727 C C . ILE A 1 204 ? -20.397 3.229 21.820 1.00 67.00 204 ILE A C 1
ATOM 1729 O O . ILE A 1 204 ? -20.686 3.451 20.619 1.00 67.00 204 ILE A O 1
#

pLDDT: mean 91.21, std 11.6, range [32.62, 98.44]

Organism: NCBI:txid1070528

Sequence (204 aa):
MDKNIYNDGRKIPSCYENPIDNILIEFSNKLTDFLYKNKISPNLITILRLVLICFVIRSLFYTNEVWFPIIGSFIFYFMDCLDGNLARSTNQVTIFGDYLDHFADLFYYIIIGLYIHVKNYDNKYYIYLIFIIFAYLTLVHLGIQQLFYKYISKNKDIEEELLDYLNNLHNLDKCNIKWTKYFGSGTFIIVILIIIYYIQSHQI

InterPro domains:
  IPR000462 CDP-alcohol phosphatidyltransferase [PF01066] (41-141)
  IPR043130 CDP-alcohol phosphatidyltransferase, transmembrane domain [G3DSA:1.20.120.1760] (21-203)
  IPR048254 CDP-alcohol phosphatidyltransferase, conserved site [PS00379] (83-105)

Solvent-accessible surface area (backbone atoms only — not comparable to full-atom values): 11230 Å² total; per-residue (Å²): 138,84,76,76,88,50,63,87,28,63,84,60,61,70,90,50,41,25,74,56,44,48,54,49,41,58,55,29,56,71,45,37,63,59,39,53,75,69,68,56,52,36,62,56,43,49,51,52,37,55,55,50,47,56,57,28,50,48,31,66,77,75,46,85,60,56,59,62,33,43,53,43,52,52,50,40,54,49,40,53,46,32,21,54,28,39,13,56,36,68,74,61,72,44,73,67,48,52,53,51,49,56,48,50,50,53,52,50,54,51,51,52,54,50,49,64,67,72,58,60,49,82,66,50,70,59,56,52,50,53,52,52,53,44,52,52,44,22,47,49,24,49,12,32,50,45,52,34,38,55,62,76,55,77,81,64,94,72,74,92,52,82,52,62,66,35,44,76,77,54,92,77,54,53,75,51,33,73,65,38,21,73,35,20,67,48,48,45,50,53,52,50,43,52,50,52,45,52,48,55,76,44,59,119

Foldseek 3Di:
DDPDPFDLLDLDDPLLAAPQLSVLSVVLSVCLVVCVVVVNALVNLLVVLLVLVVVLLCCLPPHLDQVSNLVSLVVSVSSLSNSSSNCSRVVVDDPVSLVSSVVSVVVNLVSLLVSLVPFDFPPSVVLNVVLVVLVLLQLLLLCLSVQLSCVVVVPDPDPDGPSPVSVVSDPDHNVCSSPSNNSHPSVSSVSSSVSSNRRSVGGD

Radius of gyration: 17.63 Å; Cα contacts (8 Å, |Δi|>4): 214; chains: 1; bounding box: 43×46×45 Å

Secondary structure (DSSP, 8-state):
----SS----SS-TTTS-HHHHHHHHHHHHHHHHHHHTT--HHHHHHHHHHHHHHHHHHHHH---SHHHHHHHHHHHHHHHHHHHHHHHTT---HHHHHHHHHHHHHHHHHHHHHHHHS--TTHHHHHHHHHHHHHHHHHHHHHHHHHHHHHH-SS--PPPGGGGGGGG----GGGHHHHGGGSHHHHHHHHHHHHHHHHHT--

Nearest PDB structures (foldseek):
  6h59-assembly1_A  TM=4.428E-01  e=5.881E-02  Mycobacterium tuberculosis H37Rv
  6h5a-assembly1_B  TM=4.781E-01  e=1.300E-01  Mycobacterium tuberculosis H37Rv
  6wmv-assembly1_A  TM=4.370E-01  e=2.742E-01  Archaeoglobus fulgidus
  6wm5-assembly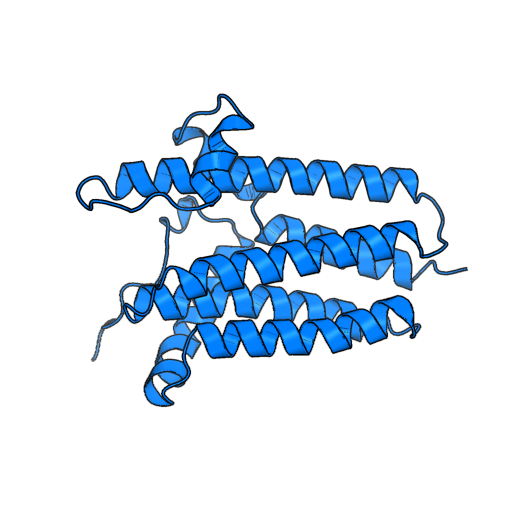1_C  TM=4.550E-01  e=5.521E-01  Archaeoglobus fulgidus
  6wmv-assembly1_C  TM=4.251E-01  e=6.351E-01  Archaeoglobus fulgidus

Mean predicted aligned error: 4.65 Å